Protein AF-A0A2P5HJE9-F1 (afdb_monomer)

Nearest PDB structures (foldseek):
  3cr3-assembly1_A  TM=8.964E-01  e=2.034E-02  unclassified
  1un9-assembly1_B  TM=3.221E-01  e=1.144E-04  Citrobacter freundii
  3pnl-assembly1_B  TM=8.496E-01  e=1.761E-01  Escherichia coli K-12
  1un8-assembly1_B  TM=3.349E-01  e=1.794E-03  Citrobacter freundii

Foldseek 3Di:
DDDPPDPDDDDDPPQKDAAQADLLRAHGPDMDPRHDPLLVVLCVVCCQQPDDPPHDPVSVPPDDPPDAAADDDDDSDPDDPVRVVVSVVSNQCCCCPVPVDHHCPVPPDDPVVVVVVVVPDDPDDPPPLPPDPVDVDDPVRSDDDPPPDPDDDDPDPVPWDFDDLVVQLVVLLVVLVVLLVCLVVQLVVCNNGHNSCRSVLSNQLSVQLNVCCVPVVQSVVSTPVSSVVVSLVSLCPRGDDPSSVSPPPVPVVPPPDPDPDDDDDDD

Solvent-accessible surface area (backbone atoms only — not comparable to full-atom values): 16684 Å² total; per-residue (Å²): 126,90,60,90,92,62,92,79,70,95,78,72,58,99,52,40,45,65,44,70,54,43,97,62,60,18,69,41,80,43,78,38,75,69,50,68,54,71,70,55,47,52,47,66,56,46,41,47,60,75,47,45,96,88,38,60,82,76,45,59,73,76,72,62,95,86,62,92,45,81,82,83,89,82,76,97,74,85,71,52,75,66,57,50,50,53,51,50,51,54,52,50,52,47,31,38,75,77,66,71,42,61,62,50,75,81,54,90,65,51,75,67,54,55,50,50,60,76,66,53,89,59,98,79,64,82,80,67,86,72,71,83,70,85,61,89,61,57,76,78,72,65,58,75,74,76,76,80,74,79,79,80,74,79,85,59,77,92,79,49,57,72,54,58,36,68,61,48,41,52,51,54,48,52,53,27,52,50,48,49,69,42,19,66,58,42,19,52,57,28,45,67,75,30,70,33,52,56,15,60,40,49,31,48,35,27,53,51,50,52,49,40,43,73,74,68,38,44,33,75,68,21,32,50,59,61,42,51,53,50,50,48,49,39,32,43,72,64,21,61,69,81,83,7,57,55,87,61,66,80,66,66,78,78,71,82,71,78,83,80,88,71,84,92,81,80,135

InterPro domains:
  IPR004006 DhaK domain [PF02733] (1-107)
  IPR004006 DhaK domain [PS51481] (1-159)
  IPR004007 DhaL domain [PF02734] (193-244)
  IPR004007 DhaL domain [PS51480] (166-267)
  IPR036117 DhaL domain superfamily [G3DSA:1.25.40.340] (163-245)
  IPR036117 DhaL domain superfamily [SSF101473] (161-244)
  IPR050861 Dihydroxyacetone Kinase (DAK) [PTHR28629] (1-244)

Mean predicted aligned error: 15.55 Å

Sequence (267 aa):
CHVPGRAEHAVLADDEVEIGTGPHNEPGYKRLSPAPSAEGLVKMITDPLLGREGSEPWLHQIFNMGDETMLLISNFGGISPLEMGALTDEVLEQLASSWGIEPAQNCAYTAEEIKAFADVKTTTSWESMAGSQGPRRRRREQLVSPPQEPKRAAVEPTGDLRLDAAALDKMLRGACEALVQAKPDLTRWDTLMGDGDCGETLKKGATSLLAALDQKGIAASRSVVTVLREVEDIVGSKMGGTLGGGGSWASCSSHFATPSRTACAKT

Radius of gyration: 26.43 Å; Cα contacts (8 Å, |Δi|>4): 203; chains: 1; bounding box: 66×50×69 Å

pLDDT: mean 75.51, std 19.52, range [25.67, 97.5]

Secondary structure (DSSP, 8-state):
---TT-S------TT-EEES--TT-PPPSEEESSPPPHHHHHHHHHHHHHT-TT--TTGGGS--TT----------S-S-HHHHHHHHHHHHHHIIIII---TTTT--S-HHHHHHHHT---SS---------SS---HHHH-PPPPPPPPPPP--TTS--B--HHHHHHHHHHHHHHHHHHHHHHHHHHHHHS-S-HHHHHHHHHHHHHHHHHHH-GGGG-BHHHHHHHHHHHHHHHS-HHHH-TTSGGGGGG-------------

Structure (mmCIF, N/CA/C/O backbone):
data_AF-A0A2P5HJE9-F1
#
_entry.id   AF-A0A2P5HJE9-F1
#
loop_
_atom_site.group_PDB
_atom_site.id
_atom_site.type_symbol
_atom_site.label_atom_id
_atom_site.label_alt_id
_atom_site.label_comp_id
_atom_site.label_asym_id
_atom_site.label_entity_id
_atom_site.label_seq_id
_atom_site.pdbx_PDB_ins_code
_atom_site.Cartn_x
_atom_site.Cartn_y
_atom_site.Cartn_z
_atom_site.occupancy
_atom_site.B_iso_or_equiv
_atom_site.auth_seq_id
_atom_site.auth_comp_id
_atom_site.auth_asym_id
_atom_site.auth_atom_id
_atom_site.pdbx_PDB_model_num
ATOM 1 N N . CYS A 1 1 ? 5.935 -2.170 9.814 1.00 70.00 1 CYS A N 1
ATOM 2 C CA . CYS A 1 1 ? 6.154 -3.576 9.414 1.00 70.00 1 CYS A CA 1
ATOM 3 C C . CYS A 1 1 ? 7.620 -3.778 9.013 1.00 70.00 1 CYS A C 1
ATOM 5 O O . CYS A 1 1 ? 8.303 -2.819 8.659 1.00 70.00 1 CYS A O 1
ATOM 7 N N . HIS A 1 2 ? 8.123 -5.013 9.089 1.00 70.69 2 HIS A N 1
ATOM 8 C CA . HIS A 1 2 ? 9.477 -5.339 8.634 1.00 70.69 2 HIS A CA 1
ATOM 9 C C . HIS A 1 2 ? 9.426 -5.780 7.170 1.00 70.69 2 HIS A C 1
ATOM 11 O O . HIS A 1 2 ? 8.938 -6.867 6.867 1.00 70.69 2 HIS A O 1
ATOM 17 N N . VAL A 1 3 ? 9.912 -4.928 6.267 1.00 71.06 3 VAL A N 1
ATOM 18 C CA . VAL A 1 3 ? 10.013 -5.239 4.834 1.00 71.06 3 VAL A CA 1
ATOM 19 C C . VAL A 1 3 ? 11.330 -5.985 4.571 1.00 71.06 3 VAL A C 1
ATOM 21 O O . VAL A 1 3 ? 12.395 -5.433 4.870 1.00 71.06 3 VAL A O 1
ATOM 24 N N . PRO A 1 4 ? 11.306 -7.220 4.030 1.00 66.56 4 PRO A N 1
ATOM 25 C CA . PRO A 1 4 ? 12.523 -7.967 3.729 1.00 66.56 4 PRO A CA 1
ATOM 26 C C . PRO A 1 4 ? 13.469 -7.191 2.803 1.00 66.56 4 PRO A C 1
ATOM 28 O O . PRO A 1 4 ? 13.061 -6.710 1.751 1.00 66.56 4 PRO A O 1
ATOM 31 N N . GLY A 1 5 ? 14.748 -7.104 3.175 1.00 63.78 5 GLY A N 1
ATOM 32 C CA . GLY A 1 5 ? 15.779 -6.435 2.372 1.00 63.78 5 GLY A CA 1
ATOM 33 C C . GLY A 1 5 ? 15.939 -4.931 2.624 1.00 63.78 5 GLY A C 1
ATOM 34 O O . GLY A 1 5 ? 16.837 -4.328 2.039 1.00 63.78 5 GLY A O 1
ATOM 35 N N . ARG A 1 6 ? 15.137 -4.328 3.513 1.00 63.16 6 ARG A N 1
ATOM 36 C CA . ARG A 1 6 ? 15.333 -2.945 3.971 1.00 63.16 6 ARG A CA 1
ATOM 37 C C . ARG A 1 6 ? 16.278 -2.918 5.178 1.00 63.16 6 ARG A C 1
ATOM 39 O O . ARG A 1 6 ? 16.167 -3.757 6.064 1.00 63.16 6 ARG A O 1
ATOM 46 N N . ALA A 1 7 ? 17.217 -1.972 5.195 1.00 60.31 7 ALA A N 1
ATOM 47 C CA . 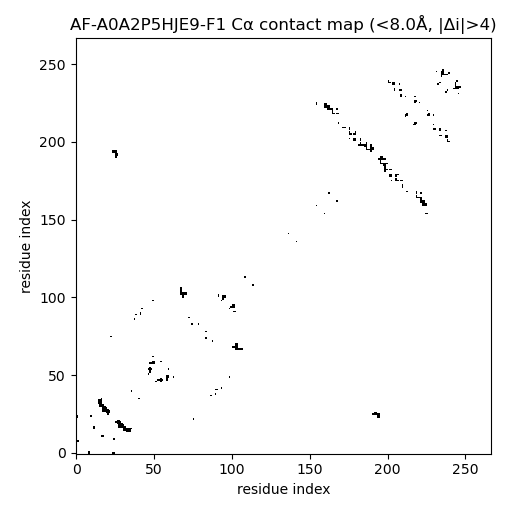ALA A 1 7 ? 18.142 -1.779 6.318 1.00 60.31 7 ALA A CA 1
ATOM 48 C C . ALA A 1 7 ? 17.596 -0.804 7.377 1.00 60.31 7 ALA A C 1
ATOM 50 O O . ALA A 1 7 ? 17.953 -0.906 8.546 1.00 60.31 7 ALA A O 1
ATOM 51 N N . GLU A 1 8 ? 16.729 0.125 6.969 1.00 62.72 8 GLU A N 1
ATOM 52 C CA . GLU A 1 8 ? 16.141 1.141 7.840 1.00 62.72 8 GLU A CA 1
ATOM 53 C C . GLU A 1 8 ? 14.642 0.893 7.999 1.00 62.72 8 GLU A C 1
ATOM 55 O O . GLU A 1 8 ? 13.902 0.796 7.021 1.00 62.72 8 GLU A O 1
ATOM 60 N N . HIS A 1 9 ? 14.184 0.792 9.241 1.00 67.25 9 HIS A N 1
ATOM 61 C CA . HIS A 1 9 ? 12.770 0.695 9.582 1.00 67.25 9 HIS A CA 1
ATOM 62 C C . HIS A 1 9 ? 12.397 1.909 10.428 1.00 67.25 9 HIS A C 1
ATOM 64 O O . HIS A 1 9 ? 13.215 2.385 11.211 1.00 67.25 9 HIS A O 1
ATOM 70 N N . ALA A 1 10 ? 11.171 2.413 10.278 1.00 67.88 10 ALA A N 1
ATOM 71 C CA . ALA A 1 10 ? 10.640 3.365 11.243 1.00 67.88 10 ALA A CA 1
ATOM 72 C C . ALA A 1 10 ? 10.557 2.650 12.600 1.00 67.88 10 ALA A C 1
ATOM 74 O O . ALA A 1 10 ? 9.871 1.634 12.720 1.00 67.88 10 ALA A O 1
ATOM 75 N N . VAL A 1 11 ? 11.317 3.140 13.579 1.00 78.25 11 VAL A N 1
ATOM 76 C CA . VAL A 1 11 ? 11.363 2.591 14.937 1.00 78.25 11 VAL A CA 1
ATOM 77 C C . VAL A 1 11 ? 10.591 3.537 15.846 1.00 78.25 11 VAL A C 1
ATOM 79 O O . VAL A 1 11 ? 10.828 4.745 15.811 1.00 78.25 11 VAL A O 1
ATOM 82 N N . LEU A 1 12 ? 9.670 2.982 16.627 1.00 84.69 12 LEU A N 1
ATOM 83 C CA . LEU A 1 12 ? 9.033 3.664 17.750 1.00 84.69 12 LEU A CA 1
ATOM 84 C C . LEU A 1 12 ? 9.800 3.313 19.025 1.00 84.69 12 LEU A C 1
ATOM 86 O O . LEU A 1 12 ? 10.345 2.210 19.131 1.00 84.69 12 LEU A O 1
ATOM 90 N N . ALA A 1 13 ? 9.865 4.244 19.973 1.00 89.62 13 ALA A N 1
ATOM 91 C CA . ALA A 1 13 ? 10.368 3.931 21.309 1.00 89.62 13 ALA A CA 1
ATOM 92 C C . ALA A 1 13 ? 9.426 2.953 22.044 1.00 89.62 13 ALA A C 1
ATOM 94 O O . ALA A 1 13 ? 8.257 2.827 21.689 1.00 89.62 13 ALA A O 1
ATOM 95 N N . ASP A 1 14 ? 9.921 2.291 23.098 1.00 89.25 14 ASP A N 1
ATOM 96 C CA . ASP A 1 14 ? 9.159 1.275 23.851 1.00 89.25 14 ASP A CA 1
ATOM 97 C C . ASP A 1 14 ? 7.817 1.794 24.410 1.00 89.25 14 ASP A C 1
ATOM 99 O O . ASP A 1 14 ? 6.871 1.025 24.554 1.00 89.25 14 ASP A O 1
ATOM 103 N N . ASP A 1 15 ? 7.736 3.093 24.711 1.00 93.12 15 ASP A N 1
ATOM 104 C CA . ASP A 1 15 ? 6.555 3.781 25.251 1.00 93.12 15 ASP A CA 1
ATOM 105 C C . ASP A 1 15 ? 6.048 4.858 24.273 1.00 93.12 15 ASP A C 1
ATOM 107 O O . ASP A 1 15 ? 5.792 6.015 24.623 1.00 93.12 15 ASP A O 1
ATOM 111 N N . GLU A 1 16 ? 6.003 4.499 22.990 1.00 93.00 16 GLU A N 1
ATOM 112 C CA . GLU A 1 16 ? 5.523 5.353 21.910 1.00 93.00 16 GLU A CA 1
ATOM 113 C C . GLU A 1 16 ? 4.535 4.596 21.016 1.00 93.00 16 GLU A C 1
ATOM 115 O O . GLU A 1 16 ? 4.748 3.442 20.645 1.00 93.00 16 GLU A O 1
ATOM 120 N N . VAL A 1 17 ? 3.449 5.267 20.630 1.00 92.81 17 VAL A N 1
ATOM 121 C CA . VAL A 1 17 ? 2.487 4.754 19.647 1.00 92.81 17 VAL A CA 1
ATOM 122 C C . VAL A 1 17 ? 2.250 5.780 18.548 1.00 92.81 17 VAL A C 1
ATOM 124 O O . VAL A 1 17 ? 2.244 6.989 18.787 1.00 92.81 17 VAL A O 1
ATOM 127 N N . GLU A 1 18 ? 2.020 5.300 17.331 1.00 91.94 18 GLU A N 1
ATOM 128 C CA . GLU A 1 18 ? 1.712 6.128 16.169 1.00 91.94 18 GLU A CA 1
ATOM 129 C C . GLU A 1 18 ? 0.312 5.791 15.635 1.00 91.94 18 GLU A C 1
ATOM 131 O O . GLU A 1 18 ? 0.021 4.653 15.272 1.00 91.94 18 GLU A O 1
ATOM 136 N N . ILE A 1 19 ? -0.572 6.789 15.615 1.00 91.06 19 ILE A N 1
ATOM 137 C CA . ILE A 1 19 ? -1.966 6.684 15.173 1.00 91.06 19 ILE A CA 1
ATOM 138 C C . ILE A 1 19 ? -2.055 7.026 13.688 1.00 91.06 19 ILE A C 1
ATOM 140 O O . ILE A 1 19 ? -1.531 8.052 13.253 1.00 91.06 19 ILE A O 1
ATOM 144 N N . GLY A 1 20 ? -2.792 6.212 12.929 1.00 87.31 20 GLY A N 1
ATOM 145 C CA . GLY A 1 20 ? -3.110 6.481 11.525 1.00 87.31 20 GLY A CA 1
ATOM 146 C C . GLY A 1 20 ? -1.958 6.199 10.564 1.00 87.31 20 GLY A C 1
ATOM 147 O O . GLY A 1 20 ? -1.835 6.895 9.562 1.00 87.31 20 GLY A O 1
ATOM 148 N N . THR A 1 21 ? -1.100 5.228 10.883 1.00 86.62 21 THR A N 1
ATOM 149 C CA . THR A 1 21 ? -0.053 4.757 9.970 1.00 86.62 21 THR A CA 1
ATOM 150 C C . THR A 1 21 ? -0.664 4.121 8.725 1.00 86.62 21 THR A C 1
ATOM 152 O O . THR A 1 21 ? -1.676 3.415 8.796 1.00 86.62 21 THR A O 1
ATOM 155 N N . GLY A 1 22 ? -0.051 4.376 7.571 1.00 80.56 22 GLY A N 1
ATOM 156 C CA . GLY A 1 22 ? -0.465 3.737 6.329 1.00 80.56 22 GLY A CA 1
ATOM 157 C C . GLY A 1 22 ? -0.004 2.271 6.246 1.00 80.56 22 GLY A C 1
ATOM 158 O O . GLY A 1 22 ? 0.907 1.846 6.971 1.00 80.56 22 GLY A O 1
ATOM 159 N N . PRO A 1 23 ? -0.627 1.461 5.371 1.00 75.38 23 PRO A N 1
ATOM 160 C CA . PRO A 1 23 ? -0.338 0.031 5.260 1.00 75.38 23 PRO A CA 1
ATOM 161 C C . PRO A 1 23 ? 1.080 -0.279 4.746 1.00 75.38 23 PRO A C 1
ATOM 163 O O . PRO A 1 23 ? 1.551 -1.405 4.920 1.00 75.38 23 PRO A O 1
ATOM 166 N N . HIS A 1 24 ? 1.781 0.695 4.156 1.00 71.81 24 HIS A N 1
ATOM 167 C CA . HIS A 1 24 ? 3.142 0.555 3.634 1.00 71.81 24 HIS A CA 1
ATOM 168 C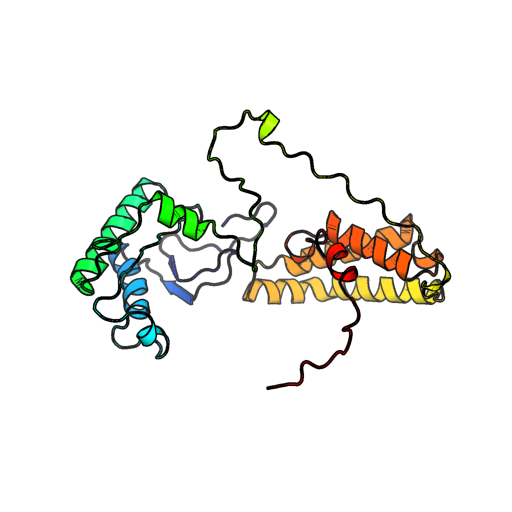 C . HIS A 1 24 ? 4.199 1.266 4.500 1.00 71.81 24 HIS A C 1
ATOM 170 O O . HIS A 1 24 ? 5.349 1.406 4.086 1.00 71.81 24 HIS A O 1
ATOM 176 N N . ASN A 1 25 ? 3.857 1.613 5.748 1.00 74.12 25 ASN A N 1
ATOM 177 C CA . ASN A 1 25 ? 4.673 2.409 6.680 1.00 74.12 25 ASN A CA 1
ATOM 178 C C . ASN A 1 25 ? 4.752 3.902 6.350 1.00 74.12 25 ASN A C 1
ATOM 180 O O . ASN A 1 25 ? 5.724 4.558 6.733 1.00 74.12 25 ASN A O 1
ATOM 184 N N . GLU A 1 26 ? 3.739 4.442 5.681 1.00 78.06 26 GLU A N 1
ATOM 185 C CA . GLU A 1 26 ? 3.574 5.884 5.565 1.00 78.06 26 GLU A CA 1
ATOM 186 C C . GLU A 1 26 ? 3.466 6.509 6.974 1.00 78.06 26 GLU A C 1
ATOM 188 O O . GLU A 1 26 ? 2.855 5.894 7.865 1.00 78.06 26 GLU A O 1
ATOM 193 N N . PRO A 1 27 ? 4.040 7.709 7.197 1.00 81.19 27 PRO A N 1
ATOM 194 C CA . PRO A 1 27 ? 3.970 8.388 8.486 1.00 81.19 27 PRO A CA 1
ATOM 195 C C . PRO A 1 27 ? 2.533 8.511 8.989 1.00 81.19 27 PRO A C 1
ATOM 197 O O . PRO A 1 27 ? 1.622 8.838 8.226 1.00 81.19 27 PRO A O 1
ATOM 200 N N . GLY A 1 28 ? 2.336 8.252 10.281 1.00 84.75 28 GLY A N 1
ATOM 201 C CA . GLY A 1 28 ? 1.017 8.354 10.880 1.00 84.75 28 GLY A CA 1
ATOM 202 C C . GLY A 1 28 ? 0.570 9.798 11.063 1.00 84.75 28 GLY A C 1
ATOM 203 O O . GLY A 1 28 ? 1.352 10.747 11.008 1.00 84.75 28 GLY A O 1
ATOM 204 N N . TYR A 1 29 ? -0.716 9.958 11.352 1.00 85.75 29 TYR A N 1
ATOM 205 C CA . TYR A 1 29 ? -1.308 11.244 11.696 1.00 85.75 29 TYR A CA 1
ATOM 206 C C . TYR A 1 29 ? -0.700 11.843 12.973 1.00 85.75 29 TYR A C 1
ATOM 208 O O . TYR A 1 29 ? -0.471 13.052 13.048 1.00 85.75 29 TYR A O 1
ATOM 216 N N . LYS A 1 30 ? -0.452 11.014 13.997 1.00 88.00 30 LYS A N 1
ATOM 217 C CA . LYS A 1 30 ? 0.013 11.496 15.304 1.00 88.00 30 LYS A CA 1
ATOM 218 C C . LYS A 1 30 ? 0.857 10.463 16.038 1.00 88.00 30 LYS A C 1
ATOM 220 O O . LYS A 1 30 ? 0.428 9.326 16.197 1.00 88.00 30 LYS A O 1
ATOM 225 N N . ARG A 1 31 ? 2.002 10.892 16.572 1.00 91.50 31 ARG A N 1
ATOM 226 C CA . ARG A 1 31 ? 2.819 10.122 17.522 1.00 91.50 31 ARG A CA 1
ATOM 227 C C . ARG A 1 31 ? 2.538 10.563 18.949 1.00 91.50 31 ARG A C 1
ATOM 229 O O . ARG A 1 31 ? 2.384 11.759 19.2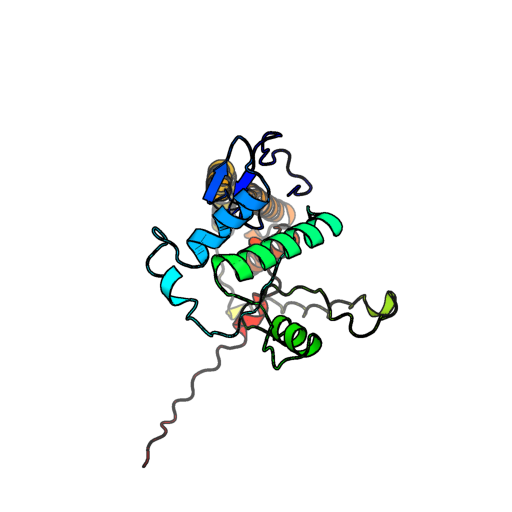08 1.00 91.50 31 ARG A O 1
ATOM 236 N N . LEU A 1 32 ? 2.449 9.604 19.858 1.00 93.19 32 LEU A N 1
ATOM 237 C CA . LEU A 1 32 ? 2.173 9.817 21.272 1.00 93.19 32 LEU A CA 1
ATOM 238 C C . LEU A 1 32 ? 3.266 9.153 22.102 1.00 93.19 32 LEU A C 1
ATOM 240 O O . LEU A 1 32 ? 3.533 7.969 21.923 1.00 93.19 32 LEU A O 1
ATOM 244 N N . SER A 1 33 ? 3.856 9.925 23.012 1.00 93.62 33 SER A N 1
ATOM 245 C CA . SER A 1 33 ? 4.763 9.440 24.048 1.00 93.62 33 SER A CA 1
ATOM 246 C C . SER A 1 33 ? 4.505 10.241 25.337 1.00 93.62 33 SER A C 1
ATOM 248 O O . SER A 1 33 ? 4.512 11.478 25.276 1.00 93.62 33 SER A O 1
ATOM 250 N N . PRO A 1 34 ? 4.229 9.594 26.485 1.00 93.06 34 PRO A N 1
ATOM 251 C CA . PRO A 1 34 ? 4.118 8.142 26.670 1.00 93.06 34 PRO A CA 1
ATOM 252 C C . PRO A 1 34 ? 2.939 7.536 25.891 1.00 93.06 34 PRO A C 1
ATOM 254 O O . PRO A 1 34 ? 2.020 8.259 25.480 1.00 93.06 34 PRO A O 1
ATOM 257 N N . ALA A 1 35 ? 2.964 6.221 25.676 1.00 93.31 35 ALA A N 1
ATOM 258 C CA . ALA A 1 35 ? 1.849 5.525 25.063 1.00 93.31 35 ALA A CA 1
ATOM 259 C C . ALA A 1 35 ? 0.628 5.608 26.004 1.00 93.31 35 ALA A C 1
ATOM 261 O O . ALA A 1 35 ? 0.743 5.397 27.215 1.00 93.31 35 ALA A O 1
ATOM 262 N N . PRO A 1 36 ? -0.560 5.958 25.487 1.00 94.06 36 PRO A N 1
ATOM 263 C CA . PRO A 1 36 ? -1.784 5.936 26.276 1.00 94.06 36 PRO A CA 1
ATOM 264 C C . PRO A 1 36 ? -2.170 4.501 26.653 1.00 94.06 36 PRO A C 1
ATOM 266 O O . PRO A 1 36 ? -1.695 3.534 26.056 1.00 94.06 36 PRO A O 1
ATOM 269 N N . SER A 1 37 ? -3.104 4.361 27.598 1.00 94.44 37 SER A N 1
ATOM 270 C CA . SER A 1 37 ? -3.752 3.068 27.833 1.00 94.44 37 SER A CA 1
ATOM 271 C C . SER A 1 37 ? -4.539 2.619 26.593 1.00 94.44 37 SER A C 1
ATOM 273 O O . SER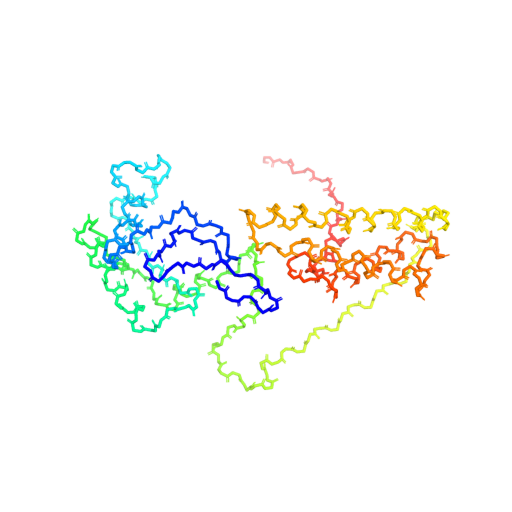 A 1 37 ? -4.889 3.445 25.743 1.00 94.44 37 SER A O 1
ATOM 275 N N . ALA A 1 38 ? -4.836 1.322 26.487 1.00 90.88 38 ALA A N 1
ATOM 276 C CA . ALA A 1 38 ? -5.596 0.779 25.360 1.00 90.88 38 ALA A CA 1
ATOM 277 C C . ALA A 1 38 ? -6.976 1.452 25.236 1.00 90.88 38 ALA A C 1
ATOM 279 O O . ALA A 1 38 ? -7.360 1.882 24.150 1.00 90.88 38 ALA A O 1
ATOM 280 N N . GLU A 1 39 ? -7.658 1.648 26.363 1.00 94.31 39 GLU A N 1
ATOM 281 C CA . GLU A 1 39 ? -8.960 2.314 26.462 1.00 94.31 39 GLU A CA 1
ATOM 282 C C . GLU A 1 39 ? -8.855 3.778 26.007 1.00 94.31 39 GLU A C 1
ATOM 284 O O . GLU A 1 39 ? -9.658 4.272 25.209 1.00 94.31 39 GLU A O 1
ATOM 289 N N . GLY A 1 40 ? -7.806 4.478 26.456 1.00 94.31 40 GLY A N 1
ATOM 290 C CA . GLY A 1 40 ? -7.521 5.851 26.048 1.00 94.31 40 GLY A CA 1
ATOM 291 C C . GLY A 1 40 ? -7.214 5.974 24.554 1.00 94.31 40 GLY A C 1
ATOM 292 O O . GLY A 1 40 ? -7.645 6.937 23.917 1.00 94.31 40 GLY A O 1
ATOM 293 N N . LEU A 1 41 ? -6.505 4.998 23.981 1.00 93.62 41 LEU A N 1
ATOM 294 C CA . LEU A 1 41 ? -6.201 4.941 22.553 1.00 93.62 41 LEU A CA 1
ATOM 295 C C . LEU A 1 41 ? -7.461 4.716 21.713 1.00 93.62 41 LEU A C 1
ATOM 297 O O . LEU A 1 41 ? -7.685 5.454 20.754 1.00 93.62 41 LEU A O 1
ATOM 301 N N . VAL A 1 42 ? -8.305 3.752 22.097 1.00 93.50 42 VAL A N 1
ATOM 302 C CA . VAL A 1 42 ? -9.597 3.492 21.440 1.00 93.50 42 VAL A CA 1
ATOM 303 C C . VAL A 1 42 ? -10.471 4.742 21.472 1.00 93.50 42 VAL A C 1
ATOM 305 O O . VAL A 1 42 ? -11.019 5.141 20.441 1.00 93.50 42 VAL A O 1
ATOM 308 N N . LYS A 1 43 ? -10.530 5.431 22.614 1.00 91.50 43 LYS A N 1
ATOM 309 C CA . LYS A 1 43 ? -11.284 6.678 22.759 1.00 91.50 43 LYS A CA 1
ATOM 310 C C . LYS A 1 43 ? -10.754 7.789 21.850 1.00 91.50 43 LYS A C 1
ATOM 312 O O . LYS A 1 43 ? -11.529 8.477 21.192 1.00 91.50 43 LYS A O 1
ATOM 317 N N . MET A 1 44 ? -9.430 7.942 21.764 1.00 89.81 44 MET A N 1
ATOM 318 C CA . MET A 1 44 ? -8.791 8.920 20.875 1.00 89.81 44 MET A CA 1
ATOM 319 C C . MET A 1 44 ? -9.064 8.666 19.387 1.00 89.81 44 MET A C 1
ATOM 321 O O . MET A 1 44 ? -9.015 9.615 18.607 1.00 89.81 44 MET A O 1
ATOM 325 N N . ILE A 1 45 ? -9.342 7.420 18.992 1.00 88.88 45 ILE A N 1
ATOM 326 C CA . ILE A 1 45 ? -9.698 7.058 17.613 1.00 88.88 45 ILE A CA 1
ATOM 327 C C . ILE A 1 45 ? -11.206 7.214 17.373 1.00 88.88 45 ILE A C 1
ATOM 329 O O . ILE A 1 45 ? -11.607 7.744 16.340 1.00 88.88 45 ILE A O 1
ATOM 333 N N . THR A 1 46 ? -12.050 6.770 18.305 1.00 86.56 46 THR A N 1
ATOM 334 C CA . THR A 1 46 ? -13.512 6.766 18.132 1.00 86.56 46 THR A CA 1
ATOM 335 C C . THR A 1 46 ? -14.136 8.156 18.264 1.00 86.56 46 THR A C 1
ATOM 337 O O . THR A 1 46 ? -15.020 8.483 17.474 1.00 86.56 46 THR A O 1
ATOM 340 N N . ASP A 1 47 ? -13.651 9.005 19.182 1.00 85.25 47 ASP A N 1
ATOM 341 C CA . ASP A 1 47 ? -14.204 10.352 19.404 1.00 85.25 47 ASP A CA 1
ATOM 342 C C . ASP A 1 47 ? -14.220 11.224 18.132 1.00 85.25 47 ASP A C 1
ATOM 344 O O . ASP A 1 47 ? -15.282 11.774 17.812 1.00 85.25 47 ASP A O 1
ATOM 348 N N . PRO A 1 48 ? -13.113 11.345 17.366 1.00 79.69 48 PRO A N 1
ATOM 349 C CA . PRO A 1 48 ? -13.117 12.129 16.135 1.00 79.69 48 PRO A CA 1
ATOM 350 C C . PRO A 1 48 ? -13.933 11.483 15.010 1.00 79.69 48 PRO A C 1
ATOM 352 O O . PRO A 1 48 ? -14.516 12.201 14.200 1.00 79.69 48 PRO A O 1
ATOM 355 N N . LEU A 1 49 ? -13.974 10.146 14.941 1.00 79.31 49 LEU A N 1
ATOM 356 C CA . LEU A 1 49 ? -14.679 9.417 13.881 1.00 79.31 49 LEU A CA 1
ATOM 357 C C . LEU A 1 49 ? -16.202 9.496 14.022 1.00 79.31 49 LEU A C 1
ATOM 359 O O . LEU A 1 49 ? -16.899 9.527 13.011 1.00 79.31 49 LEU A O 1
ATOM 363 N N . LEU A 1 50 ? -16.708 9.526 15.257 1.00 78.56 50 LEU A N 1
ATOM 364 C CA . LEU A 1 50 ? -18.140 9.446 15.557 1.00 78.56 50 LEU A CA 1
ATOM 365 C C . LEU A 1 50 ? -18.767 10.787 15.966 1.00 78.56 50 LEU A C 1
ATOM 367 O O . LEU A 1 50 ? -19.963 10.843 16.238 1.00 78.56 50 LEU A O 1
ATOM 371 N N . GLY A 1 51 ? -18.002 11.883 15.951 1.00 66.38 51 GLY A N 1
ATOM 372 C CA . GLY A 1 51 ? -18.591 13.225 15.919 1.00 66.38 51 GLY A CA 1
ATOM 373 C C . GLY A 1 51 ? -18.737 13.957 17.257 1.00 66.38 51 GLY A C 1
ATOM 374 O O . GLY A 1 51 ? -19.605 14.821 17.373 1.00 66.38 51 GLY A O 1
ATOM 375 N N . ARG A 1 52 ? -17.910 13.680 18.276 1.00 60.41 52 ARG A N 1
ATOM 376 C CA . ARG A 1 52 ? -17.824 14.591 19.443 1.00 60.41 52 ARG A CA 1
ATOM 377 C C . ARG A 1 52 ? -17.078 15.879 19.058 1.00 60.41 52 ARG A C 1
ATOM 379 O O . ARG A 1 52 ? -16.305 15.887 18.105 1.00 60.41 52 ARG A O 1
ATOM 386 N N . GLU A 1 53 ? -17.356 16.972 19.779 1.00 51.62 53 GLU A N 1
ATOM 387 C CA . GLU A 1 53 ? -16.811 18.326 19.553 1.00 51.62 53 GLU A CA 1
ATOM 388 C C . GLU A 1 53 ? -15.363 18.334 19.023 1.00 51.62 53 GLU A C 1
ATOM 390 O O . GLU A 1 53 ? -14.455 17.802 19.660 1.00 51.62 53 GLU A O 1
ATOM 395 N N . GLY A 1 54 ? -15.147 18.986 17.873 1.00 55.03 54 GLY A N 1
ATOM 396 C CA . GLY A 1 54 ? -13.823 19.165 17.266 1.00 55.03 54 GLY A CA 1
ATOM 397 C C . GLY A 1 54 ? -13.496 18.255 16.077 1.00 55.03 54 GLY A C 1
ATOM 398 O O . GLY A 1 54 ? -12.411 18.396 15.518 1.00 55.03 54 GLY A O 1
ATOM 399 N N . SER A 1 55 ? -14.391 17.358 15.651 1.00 57.59 55 SER A N 1
ATOM 400 C CA . SER A 1 55 ? -14.195 16.582 14.419 1.00 57.59 55 SER A CA 1
ATOM 401 C C . SER A 1 55 ? -14.493 17.387 13.148 1.00 57.59 55 SER A C 1
ATOM 403 O O . SER A 1 55 ? -15.326 18.300 13.137 1.00 57.59 55 SER A O 1
ATOM 405 N N . GLU A 1 56 ? -13.790 17.037 12.066 1.00 59.81 56 GLU A N 1
ATOM 406 C CA . GLU A 1 56 ? -13.904 17.703 10.767 1.00 59.81 56 GLU A CA 1
ATOM 407 C C . GLU A 1 56 ? -15.351 17.662 10.235 1.00 59.81 56 GLU A C 1
ATOM 409 O O . GLU A 1 56 ? -15.991 16.608 10.299 1.00 59.81 56 GLU A O 1
ATOM 414 N N . PRO A 1 57 ? -15.878 18.759 9.656 1.00 57.94 57 PRO A N 1
ATOM 415 C CA . PRO A 1 57 ? -17.278 18.877 9.235 1.00 57.94 57 PRO A CA 1
ATOM 416 C C . PRO A 1 57 ? -17.815 17.737 8.351 1.00 57.94 57 PRO A C 1
ATOM 418 O O . PRO A 1 57 ? -19.007 17.446 8.398 1.00 57.94 57 PRO A O 1
ATOM 421 N N . TRP A 1 58 ? -16.963 17.079 7.555 1.00 61.53 58 TRP A N 1
ATOM 422 C CA . TRP A 1 58 ? -17.356 15.954 6.693 1.00 61.53 58 TRP A CA 1
ATOM 423 C C . TRP A 1 58 ? -17.500 14.611 7.427 1.00 61.53 58 TRP A C 1
ATOM 425 O O . TRP A 1 58 ? -18.193 13.733 6.923 1.00 61.53 58 TRP A O 1
ATOM 435 N N . LEU A 1 59 ? -16.889 14.431 8.605 1.00 56.69 59 LEU A N 1
ATOM 436 C CA . LEU A 1 59 ? -17.021 13.197 9.399 1.00 56.69 59 LEU A CA 1
ATOM 437 C C . LEU A 1 59 ? -18.407 13.081 10.052 1.00 56.69 59 LEU A C 1
ATOM 439 O O . LEU A 1 59 ? -18.962 11.989 10.133 1.00 56.69 59 LEU A O 1
ATOM 443 N N . HIS A 1 60 ? -19.015 14.212 10.426 1.00 53.81 60 HIS A N 1
ATOM 444 C CA . HIS A 1 60 ? -20.361 14.276 11.023 1.00 53.81 60 HIS A CA 1
ATOM 445 C C . HIS A 1 60 ? -21.492 13.817 10.092 1.00 53.81 60 HIS A C 1
ATOM 447 O O . HIS A 1 60 ? -22.626 13.675 10.536 1.00 53.81 60 HIS A O 1
ATOM 453 N N . GLN A 1 61 ? -21.217 13.617 8.799 1.00 55.72 61 GLN A N 1
ATOM 454 C CA . GLN A 1 61 ? -22.209 13.173 7.813 1.00 55.72 61 GLN A CA 1
ATOM 455 C C . GLN A 1 61 ? -22.291 11.652 7.646 1.00 55.72 61 GLN A C 1
ATOM 457 O O . GLN A 1 61 ? -23.089 11.187 6.835 1.00 55.72 61 GLN A O 1
ATOM 462 N N . ILE A 1 62 ? -21.472 10.877 8.365 1.00 62.75 62 ILE A N 1
ATOM 463 C CA . ILE A 1 62 ? -21.317 9.442 8.083 1.00 62.75 62 ILE A CA 1
ATOM 464 C C . ILE A 1 62 ? -22.306 8.574 8.875 1.00 62.75 62 ILE A C 1
ATOM 466 O O . ILE A 1 62 ? -22.761 7.568 8.340 1.00 62.75 62 ILE A O 1
ATOM 470 N N . PHE A 1 63 ? -22.674 8.960 10.101 1.00 66.88 63 PHE A N 1
ATOM 471 C CA . PHE A 1 63 ? -23.568 8.171 10.955 1.00 66.88 63 PHE A CA 1
ATOM 472 C C . PHE A 1 63 ? -24.723 9.014 11.493 1.00 66.88 63 PHE A C 1
ATOM 474 O O . PHE A 1 63 ? -24.505 10.035 12.147 1.00 66.88 63 PHE A O 1
ATOM 481 N N . ASN A 1 64 ? -25.953 8.562 11.261 1.00 67.81 64 ASN A N 1
ATOM 482 C CA . ASN A 1 64 ? -27.146 9.075 11.921 1.00 67.81 64 ASN A CA 1
ATOM 483 C C . ASN A 1 64 ? -27.536 8.166 13.090 1.00 67.81 64 ASN A C 1
ATOM 485 O O . ASN A 1 64 ? -27.257 6.966 13.108 1.00 67.81 64 ASN A O 1
ATOM 489 N N . MET A 1 65 ? -28.240 8.733 14.072 1.00 66.06 65 MET A N 1
ATOM 490 C CA . MET A 1 65 ? -28.843 7.914 15.120 1.00 66.06 65 MET A CA 1
ATOM 491 C C . MET A 1 65 ? -29.854 6.933 14.520 1.00 66.06 65 MET A C 1
ATOM 493 O O . MET A 1 65 ? -30.793 7.347 13.840 1.00 66.06 65 MET A O 1
ATOM 497 N N . GLY A 1 66 ? -29.679 5.648 14.832 1.00 70.38 66 GLY A N 1
ATOM 498 C CA . GLY A 1 66 ? -30.537 4.560 14.361 1.00 70.38 66 GLY A CA 1
ATOM 499 C C . GLY A 1 66 ? -30.044 3.843 13.102 1.00 70.38 66 GLY A C 1
ATOM 500 O O . GLY A 1 66 ? -30.707 2.899 12.679 1.00 70.38 66 GLY A O 1
ATOM 501 N N . ASP A 1 67 ? -28.907 4.245 12.526 1.00 76.12 67 ASP A N 1
ATOM 502 C CA . ASP A 1 67 ? -28.309 3.525 11.398 1.00 76.12 67 ASP A CA 1
ATOM 503 C C . ASP A 1 67 ? -27.866 2.110 11.812 1.00 76.12 67 ASP A C 1
ATOM 505 O O . ASP A 1 67 ? -27.316 1.890 12.896 1.00 76.12 67 ASP A O 1
ATOM 509 N N . GLU A 1 68 ? -28.072 1.135 10.923 1.00 79.12 68 GLU A N 1
ATOM 510 C CA . GLU A 1 68 ? -27.467 -0.188 11.071 1.00 79.12 68 GLU A CA 1
ATOM 511 C C . GLU A 1 68 ? -25.957 -0.085 10.838 1.00 79.12 68 GLU A C 1
ATOM 513 O O . GLU A 1 68 ? -25.499 0.379 9.793 1.00 79.12 68 GLU A O 1
ATOM 518 N N . THR A 1 69 ? -25.168 -0.529 11.816 1.00 80.88 69 THR A N 1
ATOM 519 C CA . THR A 1 69 ? -23.707 -0.417 11.779 1.00 80.88 69 THR A CA 1
ATOM 520 C C . THR A 1 69 ? -23.036 -1.784 11.702 1.00 80.88 69 THR A C 1
ATOM 522 O O . THR A 1 69 ? -23.492 -2.768 12.288 1.00 80.88 69 THR A O 1
ATOM 525 N N . MET A 1 70 ? -21.908 -1.835 10.992 1.00 83.56 70 MET A N 1
ATOM 526 C CA . MET A 1 70 ? -20.993 -2.975 10.969 1.00 83.56 70 MET A CA 1
ATOM 527 C C . MET A 1 70 ? -19.632 -2.523 11.497 1.00 83.56 70 MET A C 1
ATOM 529 O O . MET A 1 70 ? -19.102 -1.504 11.057 1.00 83.56 70 MET A O 1
ATOM 533 N N . LEU A 1 71 ? -19.051 -3.306 12.405 1.00 85.44 71 LEU A N 1
ATOM 534 C CA . LEU A 1 71 ? -17.705 -3.083 12.921 1.00 85.44 71 LEU A CA 1
ATOM 535 C C . LEU A 1 71 ? -16.728 -4.054 12.256 1.00 85.44 71 LEU A C 1
ATOM 537 O O . LEU A 1 71 ? -16.874 -5.270 12.368 1.00 85.44 71 LEU A O 1
ATOM 541 N N . LEU A 1 72 ? -15.710 -3.508 11.592 1.00 87.81 72 LEU A N 1
ATOM 542 C CA . LEU A 1 72 ? -14.577 -4.268 11.076 1.00 87.81 72 LEU A CA 1
ATOM 543 C C . LEU A 1 72 ? -13.316 -3.866 11.839 1.00 87.81 72 LEU A C 1
ATOM 545 O O . LEU A 1 72 ? -12.800 -2.767 11.652 1.00 87.81 72 LEU A O 1
ATOM 549 N N . ILE A 1 73 ? -12.792 -4.778 12.656 1.00 87.25 73 ILE A N 1
ATOM 550 C CA . ILE A 1 73 ? -11.485 -4.611 13.295 1.00 87.25 73 ILE A CA 1
ATOM 551 C C . ILE A 1 73 ? -10.459 -5.373 12.463 1.00 87.25 73 ILE A C 1
ATOM 553 O O . ILE A 1 73 ? -10.485 -6.602 12.384 1.00 87.25 73 ILE A O 1
ATOM 557 N N . SER A 1 74 ? -9.565 -4.630 11.816 1.00 89.31 74 SER A N 1
ATOM 558 C CA . SER A 1 74 ? -8.518 -5.195 10.969 1.00 89.31 74 SER A CA 1
ATOM 559 C C . SER A 1 74 ? -7.209 -5.330 11.739 1.00 89.31 74 SER A C 1
ATOM 561 O O . SER A 1 74 ? -6.768 -4.396 12.403 1.00 89.31 74 SER A O 1
ATOM 563 N N . ASN A 1 75 ? -6.568 -6.492 11.622 1.00 87.69 75 ASN A N 1
ATOM 564 C CA . ASN A 1 75 ? -5.235 -6.736 12.158 1.00 87.69 75 ASN A CA 1
ATOM 565 C C . ASN A 1 75 ? -4.209 -6.666 11.023 1.00 87.69 75 ASN A C 1
ATOM 567 O O . ASN A 1 75 ? -4.177 -7.547 10.164 1.00 87.69 75 ASN A O 1
ATOM 571 N N . PHE A 1 76 ? -3.332 -5.660 11.043 1.00 83.75 76 PHE A N 1
ATOM 572 C CA . PHE A 1 76 ? -2.271 -5.490 10.036 1.00 83.75 76 PHE A CA 1
ATOM 573 C C . PHE A 1 76 ? -1.089 -6.469 10.208 1.00 83.75 76 PHE A C 1
ATOM 575 O O . PHE A 1 76 ? -0.089 -6.376 9.498 1.00 83.75 76 PHE A O 1
ATOM 582 N N . GLY A 1 77 ? -1.205 -7.432 11.127 1.00 82.56 77 GLY A N 1
ATOM 583 C CA . GLY A 1 77 ? -0.344 -8.613 11.227 1.00 82.56 77 GLY A CA 1
ATOM 584 C C . GLY A 1 77 ? 0.510 -8.694 12.492 1.00 82.56 77 GLY A C 1
ATOM 585 O O . GLY A 1 77 ? 1.179 -9.704 12.691 1.00 82.56 77 GLY A O 1
ATOM 586 N N . GLY A 1 78 ? 0.504 -7.660 13.337 1.00 84.94 78 GLY A N 1
ATOM 587 C CA . GLY A 1 78 ? 1.345 -7.579 14.538 1.00 84.94 78 GLY A CA 1
ATOM 588 C C . GLY A 1 78 ? 0.649 -7.905 15.862 1.00 84.94 78 GLY A C 1
ATOM 589 O O . GLY A 1 78 ? 1.341 -8.030 16.865 1.00 84.94 78 GLY A O 1
ATOM 590 N N . ILE A 1 79 ? -0.682 -8.033 15.880 1.00 87.62 79 ILE A N 1
ATOM 591 C CA . ILE A 1 79 ? -1.466 -8.225 17.113 1.00 87.62 79 ILE A CA 1
ATOM 592 C C . ILE A 1 79 ? -1.852 -9.702 17.276 1.00 87.62 79 ILE A C 1
ATOM 594 O O . ILE A 1 79 ? -2.248 -10.359 16.309 1.00 87.62 79 ILE A O 1
ATOM 598 N N . SER A 1 80 ? -1.743 -10.250 18.486 1.00 89.38 80 SER A N 1
ATOM 599 C CA . SER A 1 80 ? -2.137 -11.631 18.782 1.00 89.38 80 SER A CA 1
ATOM 600 C C . SER A 1 80 ? -3.666 -11.813 18.810 1.00 89.38 80 SER A C 1
ATOM 602 O O . SER A 1 80 ? -4.408 -10.861 19.045 1.00 89.38 80 SER A O 1
ATOM 604 N N . PRO A 1 81 ? -4.188 -13.044 18.640 1.00 88.88 81 PRO A N 1
ATOM 605 C CA . PRO A 1 81 ? -5.629 -13.291 18.741 1.00 88.88 81 PRO A CA 1
ATOM 606 C C . PRO A 1 81 ? -6.249 -12.907 20.095 1.00 88.88 81 PRO A C 1
ATOM 608 O O . PRO A 1 81 ? -7.415 -12.525 20.136 1.00 88.88 81 PRO A O 1
ATOM 611 N N . LEU A 1 82 ? -5.488 -13.000 21.194 1.00 88.62 82 LEU A N 1
ATOM 612 C CA . LEU A 1 82 ? -5.963 -12.614 22.529 1.00 88.62 82 LEU A CA 1
ATOM 613 C C . LEU A 1 82 ? -6.110 -11.097 22.651 1.00 88.62 82 LEU A C 1
ATOM 615 O O . LEU A 1 82 ? -7.148 -10.620 23.099 1.00 88.62 82 LEU A O 1
ATOM 619 N N . GLU A 1 83 ? -5.104 -10.349 22.201 1.00 89.56 83 GLU A N 1
ATOM 620 C CA . GLU A 1 83 ? -5.150 -8.883 22.170 1.00 89.56 83 GLU A CA 1
ATOM 621 C C . GLU A 1 83 ? -6.250 -8.384 21.231 1.00 89.56 83 GLU A C 1
ATOM 623 O O . GLU A 1 83 ? -6.955 -7.441 21.567 1.00 89.56 83 GLU A O 1
ATOM 628 N N . MET A 1 84 ? -6.461 -9.056 20.094 1.00 90.38 84 MET A N 1
ATOM 629 C CA . MET A 1 84 ? -7.588 -8.761 19.207 1.00 90.38 84 MET A CA 1
ATOM 630 C C . MET A 1 84 ? -8.936 -8.953 19.904 1.00 90.38 84 MET A C 1
ATOM 632 O O . MET A 1 84 ? -9.833 -8.136 19.717 1.00 90.38 84 MET A O 1
ATOM 636 N N . GLY A 1 85 ? -9.087 -10.012 20.706 1.00 87.88 85 GLY A N 1
ATOM 637 C CA . GLY A 1 85 ? -10.296 -10.244 21.497 1.00 87.88 85 GLY A CA 1
ATOM 638 C C . GLY A 1 85 ? -10.536 -9.133 22.519 1.00 87.88 85 GLY A C 1
ATOM 639 O O . GLY A 1 85 ? -11.625 -8.572 22.549 1.00 87.88 85 GLY A O 1
ATOM 640 N N . ALA A 1 86 ? -9.505 -8.767 23.286 1.00 89.69 86 ALA A N 1
ATOM 641 C CA . ALA A 1 86 ? -9.580 -7.686 24.270 1.00 89.69 86 ALA A CA 1
ATOM 642 C C . ALA A 1 86 ? -9.872 -6.320 23.623 1.00 89.69 86 ALA A C 1
ATOM 644 O O . ALA A 1 86 ? -10.729 -5.585 24.096 1.00 89.69 86 ALA A O 1
ATOM 645 N N . LEU A 1 87 ? -9.218 -6.005 22.500 1.00 92.00 87 LEU A N 1
ATOM 646 C CA . LEU A 1 87 ? -9.482 -4.787 21.731 1.00 92.00 87 LEU A CA 1
ATOM 647 C C . LEU A 1 87 ? -10.923 -4.750 21.212 1.00 92.00 87 LEU A C 1
ATOM 649 O O . LEU A 1 87 ? -11.553 -3.699 21.215 1.00 92.00 87 LEU A O 1
ATOM 653 N N . THR A 1 88 ? -11.437 -5.889 20.746 1.00 92.38 88 THR A N 1
ATOM 654 C CA . THR A 1 88 ? -12.820 -5.984 20.265 1.00 92.38 88 THR A CA 1
ATOM 655 C C . THR A 1 88 ? -13.808 -5.694 21.386 1.00 92.38 88 THR A C 1
ATOM 657 O O . THR A 1 88 ? -14.737 -4.921 21.173 1.00 92.38 88 THR A O 1
ATOM 660 N N . ASP A 1 89 ? -13.591 -6.280 22.563 1.00 92.81 89 ASP A N 1
ATOM 661 C CA . ASP A 1 89 ? -14.427 -6.067 23.747 1.00 92.81 89 ASP A CA 1
ATOM 662 C C . ASP A 1 89 ? -14.435 -4.587 24.163 1.00 92.81 89 ASP A C 1
ATOM 664 O O . ASP A 1 89 ? -15.497 -3.976 24.245 1.00 92.81 89 ASP A O 1
ATOM 668 N N . GLU A 1 90 ? -13.252 -3.972 24.265 1.00 95.00 90 GLU A N 1
ATOM 669 C CA . GLU A 1 90 ? -13.096 -2.553 24.611 1.00 95.00 90 GLU A CA 1
ATOM 670 C C . GLU A 1 90 ? -13.796 -1.619 23.609 1.00 95.00 90 GLU A C 1
ATOM 672 O O . GLU A 1 90 ? -14.499 -0.680 23.988 1.00 95.00 90 GLU A O 1
ATOM 677 N N . VAL A 1 91 ? -13.640 -1.873 22.303 1.00 93.38 91 VAL A N 1
ATOM 678 C CA . VAL A 1 91 ? -14.308 -1.077 21.261 1.00 93.38 91 VAL A CA 1
ATOM 679 C C . VAL A 1 91 ? -15.827 -1.218 21.367 1.00 93.38 91 VAL A C 1
ATOM 681 O O . VAL A 1 91 ? -16.532 -0.215 21.273 1.00 93.38 91 VAL A O 1
ATOM 684 N N . LEU A 1 92 ? -16.344 -2.433 21.570 1.00 92.56 92 LEU A N 1
ATOM 685 C CA . LEU A 1 92 ? -17.783 -2.667 21.711 1.00 92.56 92 LEU A CA 1
ATOM 686 C C . LEU A 1 92 ? -18.350 -1.987 22.964 1.00 92.56 92 LEU A C 1
ATOM 688 O O . LEU A 1 92 ? -19.400 -1.347 22.875 1.00 92.56 92 LEU A O 1
ATOM 692 N N . GLU A 1 93 ? -17.653 -2.062 24.100 1.00 93.44 93 GLU A N 1
ATOM 693 C CA . GLU A 1 93 ? -18.073 -1.405 25.340 1.00 93.44 93 GLU A CA 1
ATOM 694 C C . GLU A 1 93 ? -18.121 0.121 25.180 1.00 93.44 93 GLU A C 1
ATOM 696 O O . GLU A 1 93 ? -19.112 0.757 25.561 1.00 93.44 93 GLU A O 1
ATOM 701 N N . GLN A 1 94 ? -17.105 0.730 24.558 1.00 93.12 94 GLN A N 1
ATOM 702 C CA . GLN A 1 94 ? -17.108 2.171 24.297 1.00 93.12 94 GLN A CA 1
ATOM 703 C C . GLN A 1 94 ? -18.194 2.584 23.296 1.00 93.12 94 GLN A C 1
ATOM 705 O O . GLN A 1 94 ? -18.866 3.594 23.518 1.00 93.12 94 GLN A O 1
ATOM 710 N N . LEU A 1 95 ? -18.410 1.822 22.218 1.00 89.50 95 LEU A N 1
ATOM 711 C CA . LEU A 1 95 ? -19.476 2.092 21.246 1.00 89.50 95 LEU A CA 1
ATOM 712 C C . LEU A 1 95 ? -20.863 2.052 21.902 1.00 89.50 95 LEU A C 1
ATOM 714 O O . LEU A 1 95 ? -21.644 2.992 21.736 1.00 89.50 95 LEU A O 1
ATOM 718 N N . ALA A 1 96 ? -21.145 1.031 22.711 1.00 89.69 96 ALA A N 1
ATOM 719 C CA . ALA A 1 96 ? -22.426 0.909 23.397 1.00 89.69 96 ALA A CA 1
ATOM 720 C C . ALA A 1 96 ? -22.612 2.014 24.453 1.00 89.69 96 ALA A C 1
ATOM 722 O O . ALA A 1 96 ? -23.617 2.725 24.448 1.00 89.69 96 ALA A O 1
ATOM 723 N N . SER A 1 97 ? -21.626 2.207 25.336 1.00 90.44 97 SER A N 1
ATOM 724 C CA . SER A 1 97 ? -21.745 3.114 26.487 1.00 90.44 97 SER A CA 1
ATOM 725 C C . SER A 1 97 ? -21.657 4.600 26.129 1.00 90.44 97 SER A C 1
ATOM 727 O O . SER A 1 97 ? -22.370 5.419 26.710 1.00 90.44 97 SER A O 1
ATOM 729 N N . SER A 1 98 ? -20.780 4.973 25.191 1.00 87.31 98 SER A N 1
ATOM 730 C CA . SER A 1 98 ? -20.504 6.378 24.862 1.00 87.31 98 SER A CA 1
ATOM 731 C C . SER A 1 98 ? -21.281 6.890 23.657 1.00 87.31 98 SER A C 1
ATOM 733 O O . SER A 1 98 ? -21.456 8.109 23.545 1.00 87.31 98 SER A O 1
ATOM 735 N N . TRP A 1 99 ? -21.731 5.986 22.783 1.00 83.19 99 TRP A N 1
ATOM 736 C CA . TRP A 1 99 ? -22.343 6.331 21.499 1.00 83.19 99 TRP A CA 1
ATOM 737 C C . TRP A 1 99 ? -23.709 5.685 21.269 1.00 83.19 99 TRP A C 1
ATOM 739 O O . TRP A 1 99 ? -24.409 6.097 20.348 1.00 83.19 99 TRP A O 1
ATOM 749 N N . GLY A 1 100 ? -24.117 4.711 22.092 1.00 85.06 100 GLY A N 1
ATOM 750 C CA . GLY A 1 100 ? -25.355 3.961 21.872 1.00 85.06 100 GLY A CA 1
ATOM 751 C C . GLY A 1 100 ? -25.334 3.146 20.576 1.00 85.06 100 GLY A C 1
ATOM 752 O O . GLY A 1 100 ? -26.386 2.906 19.989 1.00 85.06 100 GLY A O 1
ATOM 753 N N . ILE A 1 101 ? -24.142 2.772 20.102 1.00 85.62 101 ILE A N 1
ATOM 754 C CA . ILE A 1 101 ? -23.946 1.988 18.884 1.00 85.62 101 ILE A CA 1
ATOM 755 C C . ILE A 1 101 ? -23.700 0.537 19.288 1.00 85.62 101 ILE A C 1
ATOM 757 O O . ILE A 1 101 ? -22.714 0.232 19.953 1.00 85.62 101 ILE A O 1
ATOM 761 N N . GLU A 1 102 ? -24.567 -0.362 18.830 1.00 88.00 102 GLU A N 1
ATOM 762 C CA . GLU A 1 102 ? -24.395 -1.808 18.969 1.00 88.00 102 GLU A CA 1
ATOM 763 C C . GLU A 1 102 ? -24.254 -2.433 17.571 1.00 88.00 102 GLU A C 1
ATOM 765 O O . GLU A 1 102 ? -25.259 -2.681 16.891 1.00 88.00 102 GLU A O 1
ATOM 770 N N . PRO A 1 103 ? -23.015 -2.656 17.090 1.00 86.94 103 PRO A N 1
ATOM 771 C CA . PRO A 1 103 ? -22.785 -3.188 15.754 1.00 86.94 103 PRO A CA 1
ATOM 772 C C . PRO A 1 103 ? -23.499 -4.521 15.539 1.00 86.94 103 PRO A C 1
ATOM 774 O O . PRO A 1 103 ? -23.453 -5.411 16.386 1.00 86.94 103 PRO A O 1
ATOM 777 N N . ALA A 1 104 ? -24.137 -4.662 14.379 1.00 81.81 104 ALA A N 1
ATOM 778 C CA . ALA A 1 104 ? -24.894 -5.842 13.970 1.00 81.81 104 ALA A CA 1
ATOM 779 C C . ALA A 1 104 ? -26.067 -6.266 14.886 1.00 81.81 104 ALA A C 1
ATOM 781 O O . ALA A 1 104 ? -26.640 -7.329 14.648 1.00 81.81 104 ALA A O 1
ATOM 782 N N . GLN A 1 105 ? -26.487 -5.448 15.865 1.00 79.00 105 GLN A N 1
ATOM 783 C CA . GLN A 1 105 ? -27.591 -5.780 16.786 1.00 79.00 105 GLN A CA 1
ATOM 784 C C . GLN A 1 105 ? -28.889 -6.152 16.047 1.00 79.00 105 GLN A C 1
ATOM 786 O O . GLN A 1 105 ? -29.585 -7.083 16.444 1.00 79.00 105 GLN A O 1
ATOM 791 N N . ASN A 1 106 ? -29.174 -5.464 14.937 1.00 76.94 106 ASN A N 1
ATOM 792 C CA . ASN A 1 106 ? -30.338 -5.704 14.078 1.00 76.94 106 ASN A CA 1
ATOM 793 C C . ASN A 1 106 ? -29.951 -6.239 12.689 1.00 76.94 106 ASN A C 1
ATOM 795 O O . ASN A 1 106 ? -30.702 -6.076 11.733 1.00 76.94 106 ASN A O 1
ATOM 799 N N . CYS A 1 107 ? -28.775 -6.861 12.551 1.00 79.75 107 CYS A N 1
ATOM 800 C CA . CYS A 1 107 ? -28.288 -7.307 11.248 1.00 79.75 107 CYS A CA 1
ATOM 801 C C . CYS A 1 107 ? -29.205 -8.379 10.643 1.00 79.75 107 CYS A C 1
ATOM 803 O O . CYS A 1 107 ? -29.286 -9.502 11.142 1.00 79.75 107 CYS A O 1
ATOM 805 N N . ALA A 1 108 ? -29.849 -8.046 9.523 1.00 82.31 108 ALA A N 1
ATOM 806 C CA . ALA A 1 108 ? -30.664 -8.989 8.759 1.00 82.31 108 ALA A CA 1
ATOM 807 C C . ALA A 1 108 ? -29.828 -10.040 8.001 1.00 82.31 108 ALA A C 1
ATOM 809 O O . ALA A 1 108 ? -30.375 -11.041 7.540 1.00 82.31 108 ALA A O 1
ATOM 810 N N . TYR A 1 109 ? -28.520 -9.807 7.864 1.00 81.31 109 TYR A N 1
ATOM 811 C CA . TYR A 1 109 ? -27.600 -10.652 7.109 1.00 81.31 109 TYR A CA 1
ATOM 812 C C . TYR A 1 109 ? -26.879 -11.656 8.006 1.00 81.31 109 TYR A C 1
ATOM 814 O O . TYR A 1 109 ? -26.447 -11.349 9.118 1.00 81.31 109 TYR A O 1
ATOM 822 N N . THR A 1 110 ? -26.692 -12.860 7.483 1.00 84.12 110 THR A N 1
ATOM 823 C CA . THR A 1 110 ? -25.852 -13.898 8.084 1.00 84.12 110 THR A CA 1
ATOM 824 C C . THR A 1 110 ? -24.364 -13.554 7.954 1.00 84.12 110 THR A C 1
ATOM 826 O O . THR A 1 110 ? -23.953 -12.769 7.097 1.00 84.12 110 THR A O 1
ATOM 829 N N . ALA A 1 111 ? -23.515 -14.184 8.770 1.00 79.94 111 ALA A N 1
ATOM 830 C CA . ALA A 1 111 ? -22.066 -13.997 8.680 1.00 79.94 111 ALA A CA 1
ATOM 831 C C . ALA A 1 111 ? -21.510 -14.388 7.296 1.00 79.94 111 ALA A C 1
ATOM 833 O O . ALA A 1 111 ? -20.552 -13.784 6.814 1.00 79.94 111 ALA A O 1
ATOM 834 N N . GLU A 1 112 ? -22.098 -15.394 6.648 1.00 80.69 112 GLU A N 1
ATOM 835 C CA . GLU A 1 112 ? -21.752 -15.827 5.294 1.00 80.69 112 GLU A CA 1
ATOM 836 C C . GLU A 1 112 ? -22.108 -14.770 4.243 1.00 80.69 112 GLU A C 1
ATOM 838 O O . GLU A 1 112 ? -21.313 -14.527 3.336 1.00 80.69 112 GLU A O 1
ATOM 843 N N . GLU A 1 113 ? -23.259 -14.111 4.379 1.00 82.00 113 GLU A N 1
ATOM 844 C CA . GLU A 1 113 ? -23.677 -13.027 3.482 1.00 82.00 113 GLU A CA 1
ATOM 845 C C . GLU A 1 113 ? -22.782 -11.795 3.639 1.00 82.00 113 GLU A C 1
ATOM 847 O O . GLU A 1 113 ? -22.331 -11.236 2.641 1.00 82.00 113 GLU A O 1
ATOM 852 N N . ILE A 1 114 ? -22.422 -11.434 4.876 1.00 79.31 114 ILE A N 1
ATOM 853 C CA . ILE A 1 114 ? -21.476 -10.340 5.147 1.00 79.31 114 ILE A CA 1
ATOM 854 C C . ILE A 1 114 ? -20.112 -10.625 4.506 1.00 79.31 114 ILE A C 1
ATOM 856 O O . ILE A 1 114 ? -19.530 -9.757 3.854 1.00 79.31 114 ILE A O 1
ATOM 860 N N . LYS A 1 115 ? -19.605 -11.859 4.636 1.00 77.00 115 LYS A N 1
ATOM 861 C CA . LYS A 1 115 ? -18.361 -12.276 3.969 1.00 77.00 115 LYS A CA 1
ATOM 862 C C . LYS A 1 115 ? -18.483 -12.183 2.451 1.00 77.00 115 LYS A C 1
ATOM 864 O O . LYS A 1 115 ? -17.571 -11.682 1.802 1.00 77.00 115 LYS A O 1
ATOM 869 N N . ALA A 1 116 ? -19.615 -12.609 1.893 1.00 78.56 116 ALA A N 1
ATOM 870 C CA . ALA A 1 116 ? -19.855 -12.514 0.461 1.00 78.56 116 ALA A CA 1
ATOM 871 C C . ALA A 1 116 ? -19.837 -11.059 -0.034 1.00 78.56 116 ALA A C 1
ATOM 873 O O . ALA A 1 116 ? -19.343 -10.824 -1.134 1.00 78.56 116 ALA A O 1
ATOM 874 N N . PHE A 1 117 ? -20.301 -10.088 0.768 1.00 77.50 117 PHE A N 1
ATOM 875 C CA . PHE A 1 117 ? -20.194 -8.661 0.439 1.00 77.50 117 PHE A CA 1
ATOM 876 C C . PHE A 1 117 ? -18.745 -8.165 0.384 1.00 77.50 117 PHE A C 1
ATOM 878 O O . PHE A 1 117 ? -18.402 -7.411 -0.525 1.00 77.50 117 PHE A O 1
ATOM 885 N N . ALA A 1 118 ? -17.885 -8.615 1.303 1.00 73.38 118 ALA A N 1
ATOM 886 C CA . ALA A 1 118 ? -16.458 -8.282 1.280 1.00 73.38 118 ALA A CA 1
ATOM 887 C C . ALA A 1 118 ? -15.722 -8.896 0.072 1.00 73.38 118 ALA A C 1
ATOM 889 O O . ALA A 1 118 ? -14.754 -8.318 -0.419 1.00 73.38 118 ALA A O 1
ATOM 890 N N . ASP A 1 119 ? -16.214 -10.031 -0.433 1.00 70.31 119 ASP A N 1
ATOM 891 C CA . ASP A 1 119 ? -15.675 -10.743 -1.598 1.00 70.31 119 ASP A CA 1
ATOM 892 C C . ASP A 1 119 ? -16.299 -10.298 -2.941 1.00 70.31 119 ASP A C 1
ATOM 894 O O . ASP A 1 119 ? -16.003 -10.880 -3.995 1.00 70.31 119 ASP A O 1
ATOM 898 N N . VAL A 1 120 ? -17.174 -9.281 -2.949 1.00 74.50 120 VAL A N 1
ATOM 899 C CA . VAL A 1 120 ? -17.766 -8.764 -4.193 1.00 74.50 120 VAL A CA 1
ATOM 900 C C . VAL A 1 120 ? -16.655 -8.256 -5.108 1.00 74.50 120 VAL A C 1
ATOM 902 O O . VAL A 1 120 ? -15.839 -7.421 -4.726 1.00 74.50 120 VAL A O 1
ATOM 905 N N . LYS A 1 121 ? -16.647 -8.733 -6.361 1.00 60.00 121 LYS A N 1
ATOM 906 C CA . LYS A 1 121 ? -15.721 -8.242 -7.387 1.00 60.00 121 LYS A CA 1
ATOM 907 C C . LYS A 1 121 ? -15.914 -6.741 -7.587 1.00 60.00 121 LYS A C 1
ATOM 909 O O . LYS A 1 121 ? -16.903 -6.313 -8.179 1.00 60.00 121 LYS A O 1
ATOM 914 N N . THR A 1 122 ? -14.945 -5.956 -7.141 1.00 60.47 122 THR A N 1
ATOM 915 C CA . THR A 1 122 ? -14.875 -4.524 -7.422 1.00 60.47 122 THR A CA 1
ATOM 916 C C . THR A 1 122 ? -14.115 -4.286 -8.730 1.00 60.47 122 THR A C 1
ATOM 918 O O . THR A 1 122 ? -13.274 -5.085 -9.141 1.00 60.47 122 THR A O 1
ATOM 921 N N . THR A 1 123 ? -14.405 -3.178 -9.416 1.00 47.72 123 THR A N 1
ATOM 922 C CA . THR A 1 123 ? -13.647 -2.736 -10.605 1.00 47.72 123 THR A CA 1
ATOM 923 C C . THR A 1 123 ? -12.306 -2.085 -10.245 1.00 47.72 123 THR A C 1
ATOM 925 O O . THR A 1 123 ? -11.540 -1.714 -11.129 1.00 47.72 123 THR A O 1
ATOM 928 N N . THR A 1 124 ? -12.028 -1.927 -8.949 1.00 43.34 124 THR A N 1
ATOM 929 C CA . THR A 1 124 ? -10.788 -1.396 -8.376 1.00 43.34 124 THR A CA 1
ATOM 930 C C . THR A 1 124 ? -10.153 -2.485 -7.520 1.00 43.34 124 THR A C 1
ATOM 932 O O . THR A 1 124 ? -10.379 -2.550 -6.313 1.00 43.34 124 THR A O 1
ATOM 935 N N . SER A 1 125 ? -9.400 -3.384 -8.146 1.00 45.53 125 SER A N 1
ATOM 936 C CA . SER A 1 125 ? -8.810 -4.532 -7.463 1.00 45.53 125 SER A CA 1
ATOM 937 C C . SER A 1 125 ? -7.301 -4.371 -7.280 1.00 45.53 125 SER A C 1
ATOM 939 O O . SER A 1 125 ? -6.558 -4.286 -8.257 1.00 45.53 125 SER A O 1
ATOM 941 N N . TRP A 1 126 ? -6.844 -4.474 -6.030 1.00 39.81 126 TRP A N 1
ATOM 942 C CA . TRP A 1 126 ? -5.726 -5.370 -5.750 1.00 39.81 126 TRP A CA 1
ATOM 943 C C . TRP A 1 126 ? -6.264 -6.777 -6.009 1.00 39.81 126 TRP A C 1
ATOM 945 O O . TRP A 1 126 ? -7.121 -7.247 -5.261 1.00 39.81 126 TRP A O 1
ATOM 955 N N . GLU A 1 127 ? -5.844 -7.437 -7.089 1.00 38.72 127 GLU A N 1
ATOM 956 C CA . GLU A 1 127 ? -6.114 -8.868 -7.230 1.00 38.72 127 GLU A CA 1
ATOM 957 C C . GLU A 1 127 ? -5.313 -9.597 -6.151 1.00 38.72 127 GLU A C 1
ATOM 959 O O . GLU A 1 127 ? -4.166 -10.002 -6.339 1.00 38.72 127 GLU A O 1
ATOM 964 N N . SER A 1 128 ? -5.917 -9.744 -4.973 1.00 39.59 128 SER A N 1
ATOM 965 C CA . SER A 1 128 ? -5.449 -10.721 -4.015 1.00 39.59 128 SER A CA 1
ATOM 966 C C . SER A 1 128 ? -5.710 -12.079 -4.649 1.00 39.59 128 SER A C 1
ATOM 968 O O . SER A 1 128 ? -6.837 -12.566 -4.688 1.00 39.59 128 SER A O 1
ATOM 970 N N . MET A 1 129 ? -4.655 -12.724 -5.137 1.00 42.09 129 MET A N 1
ATOM 971 C CA . MET A 1 129 ? -4.655 -14.146 -5.496 1.00 42.09 129 MET A CA 1
ATOM 972 C C . MET A 1 129 ? -4.870 -15.052 -4.260 1.00 42.09 129 MET A C 1
ATOM 974 O O . MET A 1 129 ? -4.440 -16.205 -4.234 1.00 42.09 129 MET A O 1
ATOM 978 N N . ALA A 1 130 ? -5.542 -14.563 -3.215 1.00 44.50 130 ALA A N 1
ATOM 979 C CA . ALA A 1 130 ? -6.074 -15.359 -2.128 1.00 44.50 130 ALA A CA 1
ATOM 980 C C . ALA A 1 130 ? -7.384 -15.996 -2.606 1.00 44.50 130 ALA A C 1
ATOM 982 O O . ALA A 1 130 ? -8.482 -15.516 -2.346 1.00 44.50 130 ALA A O 1
ATOM 983 N N . GLY A 1 131 ? -7.257 -17.082 -3.370 1.00 44.34 131 GLY A N 1
ATOM 984 C CA . GLY A 1 131 ? -8.405 -17.862 -3.811 1.00 44.34 131 GLY A CA 1
ATOM 985 C C . GLY A 1 131 ? -9.305 -18.246 -2.633 1.00 44.34 131 GLY A C 1
ATOM 986 O O . GLY A 1 131 ? -8.822 -18.765 -1.628 1.00 44.34 131 GLY A O 1
ATOM 987 N N . SER A 1 132 ? -10.612 -18.023 -2.789 1.00 44.62 132 SER A N 1
ATOM 988 C CA . SER A 1 132 ? -11.671 -18.535 -1.913 1.00 44.62 132 SER A CA 1
ATOM 989 C C . SER A 1 132 ? -11.401 -19.999 -1.526 1.00 44.62 132 SER A C 1
ATOM 991 O O . SER A 1 132 ? -11.435 -20.908 -2.363 1.00 44.62 132 SER A O 1
ATOM 993 N N . GLN A 1 133 ? -11.104 -20.240 -0.246 1.00 48.66 133 GLN A N 1
ATOM 994 C CA . GLN A 1 133 ? -10.850 -21.571 0.330 1.00 48.66 133 GLN A CA 1
ATOM 995 C C . GLN A 1 133 ? -12.172 -22.248 0.758 1.00 48.66 133 GLN A C 1
ATOM 997 O O . GLN A 1 133 ? -12.240 -22.866 1.817 1.00 48.66 133 GLN A O 1
ATOM 1002 N N . GLY A 1 134 ? -13.246 -22.117 -0.031 1.00 54.53 134 GLY A N 1
ATOM 1003 C CA . GLY A 1 134 ? -14.566 -22.686 0.296 1.00 54.53 134 GLY A CA 1
ATOM 1004 C C . GLY A 1 134 ? -14.589 -24.225 0.357 1.00 54.53 134 GLY A C 1
ATOM 1005 O O . GLY A 1 134 ? -15.334 -24.801 1.146 1.00 54.53 134 GLY A O 1
ATOM 1006 N N . PRO A 1 135 ? -13.734 -24.919 -0.416 1.00 58.94 135 PRO A N 1
ATOM 1007 C CA . PRO A 1 135 ? -13.322 -26.291 -0.133 1.00 58.94 135 PRO A CA 1
ATOM 1008 C C . PRO A 1 135 ? -11.800 -26.386 0.038 1.00 58.94 135 PRO A C 1
ATOM 1010 O O . PRO A 1 135 ? -11.033 -25.827 -0.749 1.00 58.94 135 PRO A O 1
ATOM 1013 N N . ARG A 1 136 ? -11.343 -27.174 1.020 1.00 51.56 136 ARG A N 1
ATOM 1014 C CA . ARG A 1 136 ? -9.923 -27.489 1.254 1.00 51.56 136 ARG A CA 1
ATOM 1015 C C . ARG A 1 136 ? -9.369 -28.300 0.066 1.00 51.56 136 ARG A C 1
ATOM 1017 O O . ARG A 1 136 ? -9.349 -29.529 0.091 1.00 51.56 136 ARG A O 1
ATOM 1024 N N . ARG A 1 137 ? -8.980 -27.614 -1.014 1.00 60.66 137 ARG A N 1
ATOM 1025 C CA . ARG A 1 137 ? -8.379 -28.225 -2.213 1.00 60.66 137 ARG A CA 1
ATOM 1026 C C . ARG A 1 137 ? -7.080 -28.926 -1.822 1.00 60.66 137 ARG A C 1
ATOM 1028 O O . ARG A 1 137 ? -6.347 -28.450 -0.953 1.00 60.66 137 ARG A O 1
ATOM 1035 N N . ARG A 1 138 ? -6.762 -30.060 -2.454 1.00 65.81 138 ARG A N 1
ATOM 1036 C CA . ARG A 1 138 ? -5.461 -30.710 -2.222 1.00 65.81 138 ARG A CA 1
ATOM 1037 C C . ARG A 1 138 ? -4.361 -29.740 -2.666 1.00 65.81 138 ARG A C 1
ATOM 1039 O O . ARG A 1 138 ? -4.541 -29.053 -3.662 1.00 65.81 138 ARG A O 1
ATOM 1046 N N . ARG A 1 139 ? -3.207 -29.703 -1.986 1.00 61.44 139 ARG A N 1
ATOM 1047 C CA . ARG A 1 139 ? -2.100 -28.756 -2.277 1.00 61.44 139 ARG A CA 1
ATOM 1048 C C . ARG A 1 139 ? -1.757 -28.651 -3.776 1.00 61.44 139 ARG A C 1
ATOM 1050 O O . ARG A 1 139 ? -1.508 -27.565 -4.274 1.00 61.44 139 ARG A O 1
ATOM 1057 N N . ARG A 1 140 ? -1.811 -29.767 -4.510 1.00 69.44 140 ARG A N 1
ATOM 1058 C CA . ARG A 1 140 ? -1.587 -29.824 -5.969 1.00 69.44 140 ARG A CA 1
ATOM 1059 C C . ARG A 1 140 ? -2.640 -29.087 -6.818 1.00 69.44 140 ARG A C 1
ATOM 1061 O O . ARG A 1 140 ? -2.328 -28.659 -7.913 1.00 69.44 140 ARG A O 1
ATOM 1068 N N . GLU A 1 141 ? -3.870 -28.970 -6.325 1.00 64.25 141 GLU A N 1
ATOM 1069 C CA . GLU A 1 141 ? -5.018 -28.304 -6.968 1.00 64.25 141 GLU A CA 1
ATOM 1070 C C . GLU A 1 141 ? -5.143 -26.828 -6.541 1.00 64.25 141 GLU A C 1
ATOM 1072 O O . GLU A 1 141 ? -5.956 -26.086 -7.091 1.00 64.25 141 GLU A O 1
ATOM 1077 N N . GLN A 1 142 ? -4.362 -26.403 -5.541 1.00 59.34 142 GLN A N 1
ATOM 1078 C CA . GLN A 1 142 ? -4.213 -24.998 -5.140 1.00 59.34 142 GLN A CA 1
ATOM 1079 C C . GLN A 1 142 ? -3.160 -24.268 -5.985 1.00 59.34 142 GLN A C 1
ATOM 1081 O O . GLN A 1 142 ? -3.175 -23.044 -6.063 1.00 59.34 142 GLN A O 1
ATOM 1086 N N . LEU A 1 143 ? -2.259 -25.014 -6.630 1.00 62.19 143 LEU A N 1
ATOM 1087 C CA . LEU A 1 143 ? -1.276 -24.473 -7.559 1.00 62.19 143 LEU A CA 1
ATOM 1088 C C . LEU A 1 143 ? -1.943 -24.284 -8.924 1.00 62.19 143 LEU A C 1
ATOM 1090 O O . LEU A 1 143 ? -2.019 -25.209 -9.732 1.00 62.19 143 LEU A O 1
ATOM 1094 N N . VAL A 1 144 ? -2.460 -23.082 -9.170 1.00 60.56 144 VAL A N 1
ATOM 1095 C CA . VAL A 1 144 ? -2.899 -22.687 -10.510 1.00 60.56 144 VAL A CA 1
ATOM 1096 C C . VAL A 1 144 ? -1.650 -22.575 -11.375 1.00 60.56 144 VAL A C 1
ATOM 1098 O O . VAL A 1 144 ? -0.744 -21.802 -11.070 1.00 60.56 144 VAL A O 1
ATOM 1101 N N . SER A 1 145 ? -1.578 -23.376 -12.438 1.00 63.09 145 SER A N 1
ATOM 1102 C CA . SER A 1 145 ? -0.556 -23.158 -13.459 1.00 63.09 145 SER A CA 1
ATOM 1103 C C . SER A 1 145 ? -0.906 -21.854 -14.173 1.00 63.09 145 SER A C 1
ATOM 1105 O O . SER A 1 145 ? -2.047 -21.739 -14.632 1.00 63.09 145 SER A O 1
ATOM 1107 N N . PRO A 1 146 ? 0.007 -20.870 -14.242 1.00 59.12 146 PRO A N 1
ATOM 1108 C CA . PRO A 1 146 ? -0.270 -19.646 -14.971 1.00 59.12 146 PRO A CA 1
ATOM 1109 C C . PRO A 1 146 ? -0.657 -20.006 -16.415 1.00 59.12 146 PRO A C 1
ATOM 1111 O O . PRO A 1 146 ? -0.047 -20.916 -16.994 1.00 59.12 146 PRO A O 1
ATOM 1114 N N . PRO A 1 147 ? -1.694 -19.367 -16.990 1.00 68.19 147 PRO A N 1
ATOM 1115 C CA . PRO A 1 147 ? -2.006 -19.549 -18.400 1.00 68.19 147 PRO A CA 1
ATOM 1116 C C . PRO A 1 147 ? -0.752 -19.267 -19.231 1.00 68.19 147 PRO A C 1
ATOM 1118 O O . PRO A 1 147 ? 0.067 -18.42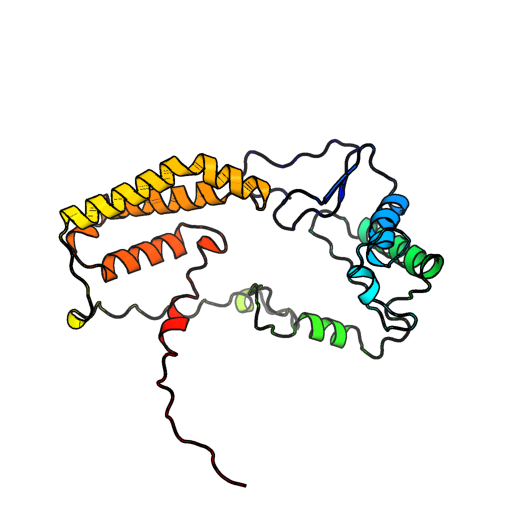7 -18.860 1.00 68.19 147 PRO A O 1
ATOM 1121 N N . GLN A 1 148 ? -0.579 -19.992 -20.340 1.00 64.69 148 GLN A N 1
ATOM 1122 C CA . GLN A 1 148 ? 0.537 -19.704 -21.238 1.00 64.69 148 GLN A CA 1
ATOM 1123 C C . GLN A 1 148 ? 0.435 -18.254 -21.698 1.00 64.69 148 GLN A C 1
ATOM 1125 O O . GLN A 1 148 ? -0.582 -17.862 -22.274 1.00 64.69 148 GLN A O 1
ATOM 1130 N N . GLU A 1 149 ? 1.489 -17.480 -21.451 1.00 64.31 149 GLU A N 1
ATOM 1131 C CA . GLU A 1 149 ? 1.565 -16.120 -21.959 1.00 64.31 149 GLU A CA 1
ATOM 1132 C C . GLU A 1 149 ? 1.417 -16.146 -23.486 1.00 64.31 149 GLU A C 1
ATOM 1134 O O . GLU A 1 149 ? 2.052 -16.972 -24.163 1.00 64.31 149 GLU A O 1
ATOM 1139 N N . PRO A 1 150 ? 0.566 -15.276 -24.057 1.00 68.25 150 PRO A N 1
ATOM 1140 C CA . PRO A 1 150 ? 0.442 -15.178 -25.497 1.00 68.25 150 PRO A CA 1
ATOM 1141 C C . PRO A 1 150 ? 1.812 -14.844 -26.086 1.00 68.25 150 PRO A C 1
ATOM 1143 O O . PRO A 1 150 ? 2.477 -13.891 -25.677 1.00 68.25 150 PRO A O 1
ATOM 1146 N N . LYS A 1 151 ? 2.250 -15.637 -27.068 1.00 68.56 151 LYS A N 1
ATOM 1147 C CA . LYS A 1 151 ? 3.506 -15.369 -27.772 1.00 68.56 151 LYS A CA 1
ATOM 1148 C C . LYS A 1 151 ? 3.419 -13.989 -28.417 1.00 68.56 151 LYS A C 1
ATOM 1150 O O . LYS A 1 151 ? 2.524 -13.747 -29.228 1.00 68.56 151 LYS A O 1
ATOM 1155 N N . ARG A 1 152 ? 4.357 -13.101 -28.077 1.00 69.12 152 ARG A N 1
ATOM 1156 C CA . ARG A 1 152 ? 4.448 -11.766 -28.682 1.00 69.12 152 ARG A CA 1
ATOM 1157 C C . ARG A 1 152 ? 4.532 -11.897 -30.203 1.00 69.12 152 ARG A C 1
ATOM 1159 O O . ARG A 1 152 ? 5.397 -12.604 -30.721 1.00 69.12 152 ARG A O 1
ATOM 1166 N N . ALA A 1 153 ? 3.641 -11.206 -30.913 1.00 73.75 153 ALA A N 1
ATOM 1167 C CA . ALA A 1 153 ? 3.676 -11.147 -32.371 1.00 73.75 153 ALA A CA 1
ATOM 1168 C C . ALA A 1 153 ? 5.012 -10.557 -32.855 1.00 73.75 153 ALA A C 1
ATOM 1170 O O . ALA A 1 153 ? 5.633 -9.746 -32.156 1.00 73.75 153 ALA A O 1
ATOM 1171 N N . ALA A 1 154 ? 5.459 -10.935 -34.052 1.00 75.00 154 ALA A N 1
ATOM 1172 C CA . ALA A 1 154 ? 6.621 -10.302 -34.671 1.00 75.00 154 ALA A CA 1
ATOM 1173 C C . ALA A 1 154 ? 6.390 -8.785 -34.822 1.00 75.00 154 ALA A C 1
ATOM 1175 O O . ALA A 1 154 ? 5.252 -8.320 -34.875 1.00 75.00 154 ALA A O 1
ATOM 1176 N N . VAL A 1 155 ? 7.467 -7.996 -34.814 1.00 72.19 155 VAL A N 1
ATOM 1177 C CA . VAL A 1 155 ? 7.355 -6.550 -35.051 1.00 72.19 155 VAL A CA 1
ATOM 1178 C C . VAL A 1 155 ? 7.026 -6.339 -36.526 1.00 72.19 155 VAL A C 1
ATOM 1180 O O . VAL A 1 155 ? 7.845 -6.650 -37.390 1.00 72.19 155 VAL A O 1
ATOM 1183 N N . GLU A 1 156 ? 5.832 -5.821 -36.808 1.00 73.81 156 GLU A N 1
ATOM 1184 C CA . GLU A 1 156 ? 5.413 -5.498 -38.171 1.00 73.81 156 GLU A CA 1
ATOM 1185 C C . GLU A 1 156 ? 6.202 -4.284 -38.703 1.00 73.81 156 GLU A C 1
ATOM 1187 O O . GLU A 1 156 ? 6.203 -3.227 -38.063 1.00 73.81 156 GLU 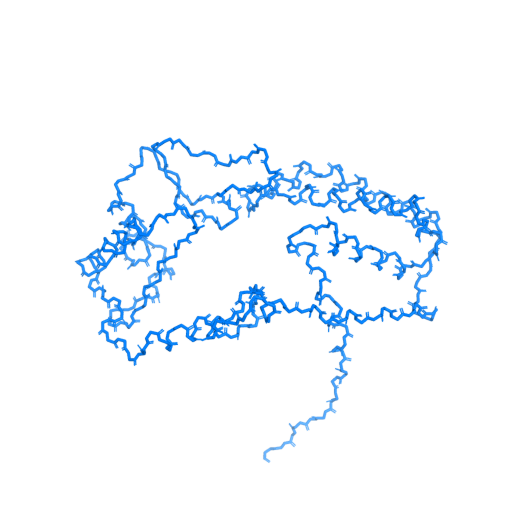A O 1
ATOM 1192 N N . PRO A 1 157 ? 6.858 -4.377 -39.877 1.00 67.62 157 PRO A N 1
ATOM 1193 C CA . PRO A 1 157 ? 7.744 -3.320 -40.373 1.00 67.62 157 PRO A CA 1
ATOM 1194 C C . PRO A 1 157 ? 7.045 -1.991 -40.684 1.00 67.62 157 PRO A C 1
ATOM 1196 O O . PRO A 1 157 ? 7.688 -0.947 -40.698 1.00 67.62 157 PRO A O 1
ATOM 1199 N N . THR A 1 158 ? 5.746 -2.023 -40.984 1.00 72.75 158 THR A N 1
ATOM 1200 C CA . THR A 1 158 ? 4.961 -0.869 -41.449 1.00 72.75 158 THR A CA 1
ATOM 1201 C C . THR A 1 158 ? 4.535 0.081 -40.328 1.00 72.75 158 THR A C 1
ATOM 1203 O O . THR A 1 158 ? 4.179 1.220 -40.621 1.00 72.75 158 THR A O 1
ATOM 1206 N N . GLY A 1 159 ? 4.591 -0.357 -39.065 1.00 73.75 159 GLY A N 1
ATOM 1207 C CA . GLY A 1 159 ? 4.251 0.451 -37.883 1.00 73.75 159 GLY A CA 1
ATOM 1208 C C . GLY A 1 159 ? 5.442 0.799 -36.983 1.00 73.75 159 GLY A C 1
ATOM 1209 O O . GLY A 1 159 ? 5.257 1.450 -35.957 1.00 73.75 159 GLY A O 1
ATOM 1210 N N . ASP A 1 160 ? 6.652 0.360 -37.334 1.00 83.38 160 ASP A N 1
ATOM 1211 C CA . ASP A 1 160 ? 7.855 0.550 -36.522 1.00 83.38 160 ASP A CA 1
ATOM 1212 C C . ASP A 1 160 ? 8.536 1.890 -36.830 1.00 83.38 160 ASP A C 1
ATOM 1214 O O . ASP A 1 160 ? 9.058 2.111 -37.928 1.00 83.38 160 ASP A O 1
ATOM 1218 N N . LEU A 1 161 ? 8.561 2.791 -35.844 1.00 87.62 161 LEU A N 1
ATOM 1219 C CA . LEU A 1 161 ? 9.327 4.029 -35.946 1.00 87.62 161 LEU A CA 1
ATOM 1220 C C . LEU A 1 161 ? 10.819 3.708 -35.845 1.00 87.62 161 LEU A C 1
ATOM 1222 O O . LEU A 1 161 ? 11.284 3.175 -34.834 1.00 87.62 161 LEU A O 1
ATOM 1226 N N . ARG A 1 162 ? 11.571 4.083 -36.886 1.00 89.81 162 ARG A N 1
ATOM 1227 C CA . ARG A 1 162 ? 13.015 3.864 -36.945 1.00 89.81 162 ARG A CA 1
ATOM 1228 C C . ARG A 1 162 ? 13.809 5.127 -36.682 1.00 89.81 162 ARG A C 1
ATOM 1230 O O . ARG A 1 162 ? 13.598 6.145 -37.334 1.00 89.81 162 ARG A O 1
ATOM 1237 N N . LEU A 1 163 ? 14.761 5.029 -35.762 1.00 90.56 163 LEU A N 1
ATOM 1238 C CA . LEU A 1 163 ? 15.647 6.125 -35.380 1.00 90.56 163 LEU A CA 1
ATOM 1239 C C . LEU A 1 163 ? 17.096 5.841 -35.792 1.00 90.56 163 LEU A C 1
ATOM 1241 O O . LEU A 1 163 ? 17.460 4.742 -36.224 1.00 90.56 163 LEU A O 1
ATOM 1245 N N . ASP A 1 164 ? 17.936 6.867 -35.717 1.00 93.25 164 ASP A N 1
ATOM 1246 C CA . ASP A 1 164 ? 19.379 6.665 -35.773 1.00 93.25 164 ASP A CA 1
ATOM 1247 C C . ASP A 1 164 ? 19.847 5.886 -34.533 1.00 93.25 164 ASP A C 1
ATOM 1249 O O . ASP A 1 164 ? 19.417 6.175 -33.416 1.00 93.25 164 ASP A O 1
ATOM 1253 N N . ALA A 1 165 ? 20.710 4.887 -34.736 1.00 92.00 165 ALA A N 1
ATOM 1254 C CA . ALA A 1 165 ? 21.138 3.990 -33.663 1.00 92.00 165 ALA A CA 1
ATOM 1255 C C . ALA A 1 165 ? 21.941 4.732 -32.585 1.00 92.00 165 ALA A C 1
ATOM 1257 O O . ALA A 1 165 ? 21.742 4.487 -31.397 1.00 92.00 165 ALA A O 1
ATOM 1258 N N . ALA A 1 166 ? 22.816 5.659 -32.990 1.00 92.94 166 ALA A N 1
ATOM 1259 C CA . ALA A 1 166 ? 23.652 6.412 -32.060 1.00 92.94 166 ALA A CA 1
ATOM 1260 C C . ALA A 1 166 ? 22.826 7.438 -31.274 1.00 92.94 166 ALA A C 1
ATOM 1262 O O . ALA A 1 166 ? 23.017 7.595 -30.068 1.00 92.94 166 ALA A O 1
ATOM 1263 N N . ALA A 1 167 ? 21.873 8.104 -31.931 1.00 93.31 167 ALA A N 1
ATOM 1264 C CA . ALA A 1 167 ? 20.935 8.995 -31.256 1.00 93.31 167 ALA A CA 1
ATOM 1265 C C . ALA A 1 167 ? 20.065 8.241 -30.234 1.00 93.31 167 ALA A C 1
ATOM 1267 O O . ALA A 1 167 ? 19.916 8.703 -29.104 1.00 93.31 167 ALA A O 1
ATOM 1268 N N . LEU A 1 168 ? 19.536 7.071 -30.609 1.00 92.88 168 LEU A N 1
ATOM 1269 C CA . LEU A 1 168 ? 18.701 6.240 -29.741 1.00 92.88 168 LEU A CA 1
ATOM 1270 C C . LEU A 1 168 ? 19.472 5.726 -28.518 1.00 92.88 168 LEU A C 1
ATOM 1272 O O . LEU A 1 168 ? 18.985 5.862 -27.397 1.00 92.88 168 LEU A O 1
ATOM 1276 N N . ASP A 1 169 ? 20.686 5.202 -28.715 1.00 94.31 169 ASP A N 1
ATOM 1277 C CA . ASP A 1 169 ? 21.558 4.768 -27.616 1.00 94.31 169 ASP A CA 1
ATOM 1278 C C . ASP A 1 169 ? 21.850 5.930 -26.654 1.00 94.31 169 ASP A C 1
ATOM 1280 O O . ASP A 1 169 ? 21.615 5.818 -25.450 1.00 94.31 169 ASP A O 1
ATOM 1284 N N . LYS A 1 170 ? 22.240 7.094 -27.191 1.00 95.38 170 LYS A N 1
ATOM 1285 C CA . LYS A 1 170 ? 22.532 8.287 -26.388 1.00 95.38 170 LYS A CA 1
ATOM 1286 C C . LYS A 1 170 ? 21.327 8.758 -25.569 1.00 95.38 170 LYS A C 1
ATOM 1288 O O . LYS A 1 170 ? 21.492 9.125 -24.408 1.00 95.38 170 LYS A O 1
ATOM 1293 N N . MET A 1 171 ? 20.127 8.762 -26.153 1.00 95.06 171 MET A N 1
ATOM 1294 C CA . MET A 1 171 ? 18.899 9.156 -25.451 1.00 95.06 171 MET A CA 1
ATOM 1295 C C . MET A 1 171 ? 18.575 8.204 -24.297 1.00 95.06 171 MET A C 1
ATOM 1297 O O . MET A 1 171 ? 18.289 8.663 -23.191 1.00 95.06 171 MET A O 1
ATOM 1301 N N . LEU A 1 172 ? 18.643 6.891 -24.540 1.00 95.19 172 LEU A N 1
ATOM 1302 C CA . LEU A 1 172 ? 18.324 5.881 -23.530 1.00 95.19 172 LEU A CA 1
ATOM 1303 C C . LEU A 1 172 ? 19.341 5.893 -22.386 1.00 95.19 172 LEU A C 1
ATOM 1305 O O . LEU A 1 172 ? 18.939 5.863 -21.222 1.00 95.19 172 LEU A O 1
ATOM 1309 N N . ARG A 1 173 ? 20.640 6.010 -22.694 1.00 96.31 173 ARG A N 1
ATOM 1310 C CA . ARG A 1 173 ? 21.686 6.145 -21.669 1.00 96.31 173 ARG A CA 1
ATOM 1311 C C . ARG A 1 173 ? 21.509 7.409 -20.846 1.00 96.31 173 ARG A C 1
ATOM 1313 O O . ARG A 1 173 ? 21.475 7.319 -19.624 1.00 96.31 173 ARG A O 1
ATOM 1320 N N . GLY A 1 174 ? 21.302 8.553 -21.501 1.00 97.50 174 GLY A N 1
ATOM 1321 C CA . GLY A 1 174 ? 21.082 9.824 -20.812 1.00 97.50 174 GLY A CA 1
ATOM 1322 C C . GLY A 1 174 ? 19.881 9.779 -19.863 1.00 97.50 174 GLY A C 1
ATOM 1323 O O . GLY A 1 174 ? 19.975 10.246 -18.731 1.00 97.50 174 GLY A O 1
ATOM 1324 N N . ALA A 1 175 ? 18.774 9.156 -20.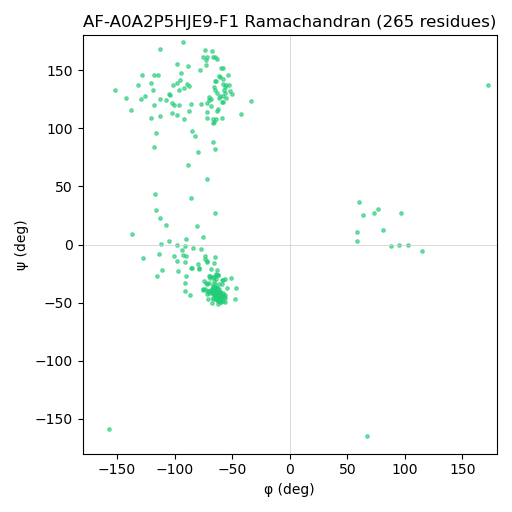280 1.00 95.81 175 ALA A N 1
ATOM 1325 C CA . ALA A 1 175 ? 17.606 8.966 -19.421 1.00 95.81 175 ALA A CA 1
ATOM 1326 C C . ALA A 1 175 ? 17.898 8.039 -18.225 1.00 95.81 175 ALA A C 1
ATOM 1328 O O . ALA A 1 175 ? 17.518 8.352 -17.096 1.00 95.81 175 ALA A O 1
ATOM 1329 N N . CYS A 1 176 ? 18.601 6.923 -18.445 1.00 96.38 176 CYS A N 1
ATOM 1330 C CA . CYS A 1 176 ? 18.971 5.994 -17.374 1.00 96.38 176 CYS A CA 1
ATOM 1331 C C . CYS A 1 176 ? 19.917 6.637 -16.355 1.00 96.38 176 CYS A C 1
ATOM 1333 O O . CYS A 1 176 ? 19.713 6.500 -15.152 1.00 96.38 176 CYS A O 1
ATOM 1335 N N . GLU A 1 177 ? 20.935 7.358 -16.821 1.00 96.31 177 GLU A N 1
ATOM 1336 C CA . GLU A 1 177 ? 21.889 8.062 -15.963 1.00 96.31 177 GLU A CA 1
ATOM 1337 C C . GLU A 1 177 ? 21.198 9.153 -15.138 1.00 96.31 177 GLU A C 1
ATOM 1339 O O . GLU A 1 177 ? 21.438 9.246 -13.935 1.00 96.31 177 GLU A O 1
ATOM 1344 N N . ALA A 1 178 ? 20.280 9.915 -15.744 1.00 96.88 178 ALA A N 1
ATOM 1345 C CA . ALA A 1 178 ? 19.479 10.909 -15.033 1.00 96.88 178 ALA A CA 1
ATOM 1346 C C . ALA A 1 178 ? 18.605 10.275 -13.934 1.00 96.88 178 ALA A C 1
ATOM 1348 O O . ALA A 1 178 ? 18.546 10.800 -12.824 1.00 96.88 178 ALA A O 1
ATOM 1349 N N . LEU A 1 179 ? 17.980 9.120 -14.198 1.00 93.88 179 LEU A N 1
ATOM 1350 C CA . LEU A 1 179 ? 17.211 8.379 -13.188 1.00 93.88 179 LEU A CA 1
ATOM 1351 C C . LEU A 1 179 ? 18.092 7.888 -12.033 1.00 93.88 179 LEU A C 1
ATOM 1353 O O . LEU A 1 179 ? 17.714 8.011 -10.870 1.00 93.88 179 LEU A O 1
ATOM 1357 N N . VAL A 1 180 ? 19.281 7.361 -12.339 1.00 94.50 180 VAL A N 1
ATOM 1358 C CA . VAL A 1 180 ? 20.242 6.920 -11.317 1.00 94.50 180 VAL A CA 1
ATOM 1359 C C . VAL A 1 180 ? 20.701 8.100 -10.456 1.00 94.50 180 VAL A C 1
ATOM 1361 O O . VAL A 1 180 ? 20.807 7.953 -9.239 1.00 94.50 180 VAL A O 1
ATOM 1364 N N . GLN A 1 181 ? 20.932 9.269 -11.058 1.00 95.44 181 GLN A N 1
ATOM 1365 C CA . GLN A 1 181 ? 21.293 10.491 -10.333 1.00 95.44 181 GLN A CA 1
ATOM 1366 C C . GLN A 1 181 ? 20.144 11.022 -9.467 1.00 95.44 181 GLN A C 1
ATOM 1368 O O . GLN A 1 181 ? 20.391 11.457 -8.347 1.00 95.44 181 GLN A O 1
ATOM 1373 N N . ALA A 1 182 ? 18.899 10.939 -9.943 1.00 94.56 182 ALA A N 1
ATOM 1374 C CA . ALA A 1 182 ? 17.710 11.371 -9.206 1.00 94.56 182 ALA A CA 1
ATOM 1375 C C . ALA A 1 182 ? 17.318 10.425 -8.054 1.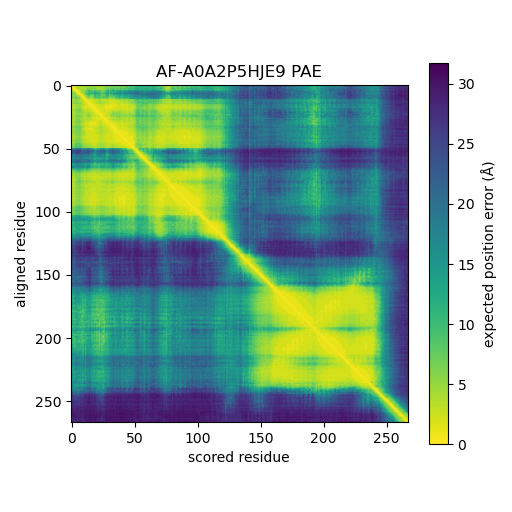00 94.56 182 ALA A C 1
ATOM 1377 O O . ALA A 1 182 ? 16.467 10.774 -7.236 1.00 94.56 182 ALA A O 1
ATOM 1378 N N . LYS A 1 183 ? 17.935 9.236 -7.955 1.00 93.62 183 LYS A N 1
ATOM 1379 C CA . LYS A 1 183 ? 17.614 8.209 -6.950 1.00 93.62 183 LYS A CA 1
ATOM 1380 C C . LYS A 1 183 ? 17.492 8.742 -5.510 1.00 93.62 183 LYS A C 1
ATOM 1382 O O . LYS A 1 183 ? 16.518 8.371 -4.858 1.00 93.62 183 LYS A O 1
ATOM 1387 N N . PRO A 1 184 ? 18.412 9.575 -4.980 1.00 91.50 184 PRO A N 1
ATOM 1388 C CA . PRO A 1 184 ? 18.309 10.062 -3.604 1.00 91.50 184 PRO A CA 1
ATOM 1389 C C . PRO A 1 184 ? 17.046 10.894 -3.364 1.00 91.50 184 PRO A C 1
ATOM 1391 O O . PRO A 1 184 ? 16.369 10.692 -2.359 1.00 91.50 184 PRO A O 1
ATOM 1394 N N . ASP A 1 185 ? 16.701 11.781 -4.299 1.00 93.25 185 ASP A N 1
ATOM 1395 C CA . ASP A 1 185 ? 15.511 12.625 -4.191 1.00 93.25 185 ASP A CA 1
ATOM 1396 C C . ASP A 1 185 ? 14.226 11.815 -4.352 1.00 93.25 185 ASP A C 1
ATOM 1398 O O . ASP A 1 185 ? 13.300 11.988 -3.565 1.00 93.25 185 ASP A O 1
ATOM 1402 N N . LEU A 1 186 ? 14.198 10.871 -5.298 1.00 89.88 186 LEU A N 1
ATOM 1403 C CA . LEU A 1 186 ? 13.061 9.971 -5.505 1.00 89.88 186 LEU A CA 1
ATOM 1404 C C . LEU A 1 186 ? 12.780 9.125 -4.259 1.00 89.88 186 LEU A C 1
ATOM 1406 O O . LEU A 1 186 ? 11.645 9.082 -3.798 1.00 89.88 186 LEU A O 1
ATOM 1410 N N . THR A 1 187 ? 13.813 8.518 -3.665 1.00 87.00 187 THR A N 1
ATOM 1411 C CA . THR A 1 187 ? 13.687 7.797 -2.389 1.00 87.00 187 THR A CA 1
ATOM 1412 C C . THR A 1 187 ? 13.245 8.728 -1.261 1.00 87.00 187 THR A C 1
ATOM 1414 O O . THR A 1 187 ? 12.398 8.346 -0.458 1.00 87.00 187 THR A O 1
ATOM 1417 N N . ARG A 1 188 ? 13.775 9.956 -1.189 1.00 88.12 188 ARG A N 1
ATOM 1418 C CA . ARG A 1 188 ? 13.405 10.920 -0.144 1.00 88.12 188 ARG A CA 1
ATOM 1419 C C . ARG A 1 188 ? 11.935 11.321 -0.232 1.00 88.12 188 ARG A C 1
ATOM 1421 O O . ARG A 1 188 ? 11.268 11.356 0.794 1.00 88.12 188 ARG A O 1
ATOM 1428 N N . TRP A 1 189 ? 11.438 11.642 -1.425 1.00 88.38 189 TRP A N 1
ATOM 1429 C CA . TRP A 1 189 ? 10.036 12.018 -1.629 1.00 88.38 189 TRP A CA 1
ATOM 1430 C C . TRP A 1 189 ? 9.095 10.854 -1.358 1.00 88.38 189 TRP A C 1
ATOM 1432 O O . TRP A 1 189 ? 8.079 11.039 -0.697 1.00 88.38 189 TRP A O 1
ATOM 1442 N N . ASP A 1 190 ? 9.472 9.660 -1.802 1.00 85.94 190 ASP A N 1
ATOM 1443 C CA . ASP A 1 190 ? 8.709 8.445 -1.551 1.00 85.94 190 ASP A CA 1
ATOM 1444 C C . ASP A 1 190 ? 8.694 8.076 -0.062 1.00 85.94 190 ASP A C 1
ATOM 1446 O O . ASP A 1 190 ? 7.668 7.697 0.470 1.00 85.94 190 ASP A O 1
ATOM 1450 N N . THR A 1 191 ? 9.775 8.325 0.680 1.00 81.25 191 THR A N 1
ATOM 1451 C CA . THR A 1 191 ? 9.791 8.114 2.141 1.00 81.25 191 THR A CA 1
ATOM 1452 C C . THR A 1 191 ? 8.809 9.032 2.884 1.00 81.25 191 THR A C 1
ATOM 1454 O O . THR A 1 191 ? 8.357 8.692 3.973 1.00 81.25 191 THR A O 1
ATOM 1457 N N . LEU A 1 192 ? 8.477 10.207 2.333 1.00 77.25 192 LEU A N 1
ATOM 1458 C CA . LEU A 1 192 ? 7.553 11.139 2.988 1.00 77.25 192 LEU A CA 1
ATOM 1459 C C . LEU A 1 192 ? 6.091 10.687 2.907 1.00 77.25 192 LEU A C 1
ATOM 1461 O O . LEU A 1 192 ? 5.321 11.032 3.798 1.00 77.25 192 LEU A O 1
ATOM 1465 N N . MET A 1 193 ? 5.702 9.986 1.839 1.00 70.12 193 MET A N 1
ATOM 1466 C CA . MET A 1 193 ? 4.294 9.693 1.514 1.00 70.12 193 MET A CA 1
ATOM 1467 C C . MET A 1 193 ? 4.059 8.240 1.054 1.00 70.12 193 MET A C 1
ATOM 1469 O O . MET A 1 193 ? 2.977 7.924 0.570 1.00 70.12 193 MET A O 1
ATOM 1473 N N . GLY A 1 194 ? 5.063 7.375 1.176 1.00 74.88 194 GLY A N 1
ATOM 1474 C CA . GLY A 1 194 ? 5.115 6.007 0.656 1.00 74.88 194 GLY A CA 1
ATOM 1475 C C . GLY A 1 194 ? 6.118 5.150 1.439 1.00 74.88 194 GLY A C 1
ATOM 1476 O O . GLY A 1 194 ? 6.459 5.459 2.584 1.00 74.88 194 GLY A O 1
ATOM 1477 N N . ASP A 1 195 ? 6.598 4.059 0.840 1.00 75.62 195 ASP A N 1
ATOM 1478 C CA . ASP A 1 195 ? 7.480 3.087 1.508 1.00 75.62 195 ASP A CA 1
ATOM 1479 C C . ASP A 1 195 ? 8.985 3.393 1.360 1.00 75.62 195 ASP A C 1
ATOM 1481 O O . ASP A 1 195 ? 9.823 2.822 2.074 1.00 75.62 195 ASP A O 1
ATOM 1485 N N . GLY A 1 196 ? 9.334 4.348 0.493 1.00 83.00 196 GLY A N 1
ATOM 1486 C CA . GLY A 1 196 ? 10.696 4.823 0.272 1.00 83.00 196 GLY A CA 1
ATOM 1487 C C . GLY A 1 196 ? 11.529 3.928 -0.648 1.00 83.00 196 GLY A C 1
ATOM 1488 O O . GLY A 1 196 ? 12.754 4.094 -0.705 1.00 83.00 196 GLY A O 1
ATOM 1489 N N . ASP A 1 197 ? 10.924 2.975 -1.356 1.00 82.81 197 ASP A N 1
ATOM 1490 C CA . ASP A 1 197 ? 11.639 2.049 -2.235 1.00 82.81 197 ASP A CA 1
ATOM 1491 C C . ASP A 1 197 ? 11.773 2.541 -3.688 1.00 82.81 197 ASP A C 1
ATOM 1493 O O . ASP A 1 197 ? 12.642 2.063 -4.432 1.00 82.81 197 ASP A O 1
ATOM 1497 N N . CYS A 1 198 ? 10.993 3.556 -4.079 1.00 85.81 198 CYS A N 1
ATOM 1498 C CA . CYS A 1 198 ? 10.817 3.965 -5.471 1.00 85.81 198 CYS A CA 1
ATOM 1499 C C . CYS A 1 198 ? 12.145 4.294 -6.168 1.00 85.81 198 CYS A C 1
ATOM 1501 O O . CYS A 1 198 ? 12.413 3.846 -7.288 1.00 85.81 198 CYS A O 1
ATOM 1503 N N . GLY A 1 199 ? 13.033 5.025 -5.487 1.00 89.56 199 GLY A N 1
ATOM 1504 C CA . GLY A 1 199 ? 14.346 5.369 -6.032 1.00 89.56 199 GLY A CA 1
ATOM 1505 C C . GLY A 1 199 ? 15.236 4.146 -6.292 1.00 89.56 199 GLY A C 1
ATOM 1506 O O . GLY A 1 199 ? 15.937 4.104 -7.306 1.00 89.56 199 GLY A O 1
ATOM 1507 N N . GLU A 1 200 ? 15.206 3.124 -5.430 1.00 87.50 200 GLU A N 1
ATOM 1508 C CA . GLU A 1 200 ? 15.984 1.898 -5.654 1.00 87.50 200 GLU A CA 1
ATOM 1509 C C . GLU A 1 200 ? 15.355 1.043 -6.767 1.00 87.50 200 GLU A C 1
ATOM 1511 O O . GLU A 1 200 ? 16.078 0.524 -7.624 1.00 87.50 200 GLU A O 1
ATOM 1516 N N . THR A 1 201 ? 14.021 0.982 -6.826 1.00 88.75 201 THR A N 1
ATOM 1517 C CA . THR A 1 201 ? 13.267 0.310 -7.893 1.00 88.75 201 THR A CA 1
ATOM 1518 C C . THR A 1 201 ? 13.573 0.914 -9.271 1.00 88.75 201 THR A C 1
ATOM 1520 O O . THR A 1 201 ? 13.926 0.185 -10.205 1.00 88.75 201 THR A O 1
ATOM 1523 N N . LEU A 1 202 ? 13.540 2.244 -9.403 1.00 91.56 202 LEU A N 1
ATOM 1524 C CA . LEU A 1 202 ? 13.848 2.944 -10.657 1.00 91.56 202 LEU A CA 1
ATOM 1525 C C . LEU A 1 202 ? 15.319 2.809 -11.062 1.00 91.56 202 LEU A C 1
ATOM 1527 O O . LEU A 1 202 ? 15.619 2.566 -12.232 1.00 91.56 202 LEU A O 1
ATOM 1531 N N . LYS A 1 203 ? 16.250 2.883 -10.104 1.00 92.75 203 LYS A N 1
ATOM 1532 C CA . LYS A 1 203 ? 17.680 2.643 -10.354 1.00 92.75 203 LYS A CA 1
ATOM 1533 C C . LYS A 1 203 ? 17.933 1.227 -10.877 1.00 92.75 203 LYS A C 1
ATOM 1535 O O . LYS A 1 203 ? 18.734 1.041 -11.796 1.00 92.75 203 LYS A O 1
ATOM 1540 N N . LYS A 1 204 ? 17.252 0.220 -10.327 1.00 90.62 204 LYS A N 1
ATOM 1541 C CA . LYS A 1 204 ? 17.344 -1.169 -10.799 1.00 90.62 204 LYS A CA 1
ATOM 1542 C C . LYS A 1 204 ? 16.813 -1.325 -12.228 1.00 90.62 204 LYS A C 1
ATOM 1544 O O . LYS A 1 204 ? 17.433 -2.026 -13.029 1.00 90.62 204 LYS A O 1
ATOM 1549 N N . GLY A 1 205 ? 15.723 -0.636 -12.572 1.00 92.25 205 GLY A N 1
ATOM 1550 C CA . GLY A 1 205 ? 15.211 -0.568 -13.945 1.00 92.25 205 GLY A CA 1
ATOM 1551 C C . GLY A 1 205 ? 16.209 0.086 -14.908 1.00 92.25 205 GLY A C 1
ATOM 1552 O O . GLY A 1 205 ? 16.585 -0.516 -15.913 1.00 92.25 205 GLY A O 1
ATOM 1553 N N . ALA A 1 206 ? 16.720 1.270 -14.557 1.00 94.94 206 ALA A N 1
ATOM 1554 C CA . ALA A 1 206 ? 17.686 2.020 -15.364 1.00 94.94 206 ALA A CA 1
ATOM 1555 C C . ALA A 1 206 ? 18.988 1.237 -15.609 1.00 94.94 206 ALA A C 1
ATOM 1557 O O . ALA A 1 206 ? 19.452 1.121 -16.741 1.00 94.94 206 ALA A O 1
ATOM 1558 N N . THR A 1 207 ? 19.558 0.635 -14.564 1.00 94.62 207 THR A N 1
ATOM 1559 C CA . THR A 1 207 ? 20.771 -0.195 -14.686 1.00 94.62 207 THR A CA 1
ATOM 1560 C C . THR A 1 207 ? 20.537 -1.460 -15.514 1.00 94.62 207 THR A C 1
ATOM 1562 O O . THR A 1 207 ? 21.419 -1.861 -16.273 1.00 94.62 207 THR A O 1
ATOM 1565 N N . SER A 1 208 ? 19.342 -2.056 -15.441 1.00 94.38 208 SER A N 1
ATOM 1566 C CA . SER A 1 208 ? 18.973 -3.200 -16.286 1.00 94.38 208 SER A CA 1
ATOM 1567 C C . SER A 1 208 ? 18.861 -2.807 -17.762 1.00 94.38 208 SER A C 1
ATOM 1569 O O . SER A 1 208 ? 19.304 -3.561 -18.627 1.00 94.38 208 SER A O 1
ATOM 1571 N N . LEU A 1 209 ? 18.329 -1.617 -18.060 1.00 94.38 209 LEU A N 1
ATOM 1572 C CA . LEU A 1 209 ? 18.236 -1.108 -19.430 1.00 94.38 209 LEU A CA 1
ATOM 1573 C C . LEU A 1 209 ? 19.609 -0.745 -20.007 1.00 94.38 209 LEU A C 1
ATOM 1575 O O . LEU A 1 209 ? 19.889 -1.083 -21.155 1.00 94.38 209 LEU A O 1
ATOM 1579 N N . LEU A 1 210 ? 20.493 -0.143 -19.205 1.00 94.88 210 LEU A N 1
ATOM 1580 C CA . LEU A 1 210 ? 21.894 0.075 -19.585 1.00 94.88 210 LEU A CA 1
ATOM 1581 C C . LEU A 1 210 ? 22.591 -1.248 -19.938 1.00 94.88 210 LEU A C 1
ATOM 1583 O O . LEU A 1 210 ? 23.213 -1.357 -20.992 1.00 94.88 210 LEU A O 1
ATOM 1587 N N . ALA A 1 211 ? 22.406 -2.288 -19.120 1.00 94.25 211 ALA A N 1
ATOM 1588 C CA . ALA A 1 211 ? 22.950 -3.612 -19.413 1.00 94.25 211 ALA A CA 1
ATOM 1589 C C . ALA A 1 211 ? 22.354 -4.227 -20.695 1.00 94.25 211 ALA A C 1
ATOM 1591 O O . ALA A 1 211 ? 23.075 -4.869 -21.458 1.00 94.25 211 ALA A O 1
ATOM 1592 N N . ALA A 1 212 ? 21.061 -4.021 -20.967 1.00 92.44 212 ALA A N 1
ATOM 1593 C CA . ALA A 1 212 ? 20.426 -4.481 -22.202 1.00 92.44 212 ALA A CA 1
ATOM 1594 C C . ALA A 1 212 ? 20.963 -3.747 -23.445 1.00 92.44 212 ALA A C 1
ATOM 1596 O O . ALA A 1 212 ? 21.147 -4.375 -24.490 1.00 92.44 212 ALA A O 1
ATOM 1597 N N . LEU A 1 213 ? 21.275 -2.451 -23.336 1.00 92.50 213 LEU A N 1
ATOM 1598 C CA . LEU A 1 213 ? 21.951 -1.703 -24.401 1.00 92.50 213 LEU A CA 1
ATOM 1599 C C . LEU A 1 213 ? 23.324 -2.299 -24.717 1.00 92.50 213 LEU A C 1
ATOM 1601 O O . LEU A 1 213 ? 23.622 -2.528 -25.888 1.00 92.50 213 LEU A O 1
ATOM 1605 N N . ASP A 1 214 ? 24.111 -2.620 -23.690 1.00 92.38 214 ASP A N 1
ATOM 1606 C CA . ASP A 1 214 ? 25.467 -3.154 -23.854 1.00 92.38 214 ASP A CA 1
ATOM 1607 C C . ASP A 1 214 ? 25.481 -4.605 -24.362 1.00 92.38 214 ASP A C 1
ATOM 1609 O O . ASP A 1 214 ? 26.273 -4.958 -25.233 1.00 92.38 214 ASP A O 1
ATOM 1613 N N . GLN A 1 215 ? 24.609 -5.462 -23.824 1.00 92.00 215 GLN A N 1
ATOM 1614 C CA . GLN A 1 215 ? 24.660 -6.909 -24.069 1.00 92.00 215 GLN A CA 1
ATOM 1615 C C . GLN A 1 215 ? 23.815 -7.350 -25.263 1.00 92.00 215 GLN A C 1
ATOM 1617 O O . GLN A 1 215 ? 24.223 -8.234 -26.015 1.00 92.00 215 GLN A O 1
ATOM 1622 N N . LYS A 1 216 ? 22.620 -6.770 -25.427 1.00 88.81 216 LYS A N 1
ATOM 1623 C CA . LYS A 1 216 ? 21.678 -7.144 -26.494 1.00 88.81 216 LYS A CA 1
ATOM 1624 C C . LYS A 1 216 ? 21.758 -6.208 -27.697 1.00 88.81 216 LYS A C 1
ATOM 1626 O O . LYS A 1 216 ? 21.200 -6.529 -28.743 1.00 88.81 216 LYS A O 1
ATOM 1631 N N . GLY A 1 217 ? 22.411 -5.050 -27.562 1.00 88.06 217 GLY A N 1
ATOM 1632 C CA . GLY A 1 217 ? 22.519 -4.072 -28.641 1.00 88.06 217 GLY A CA 1
ATOM 1633 C C . GLY A 1 217 ? 21.157 -3.555 -29.104 1.00 88.06 217 GLY A C 1
ATOM 1634 O O . GLY A 1 217 ? 20.962 -3.332 -30.297 1.00 88.06 217 GLY A O 1
ATOM 1635 N N . ILE A 1 218 ? 20.191 -3.378 -28.192 1.00 88.88 218 ILE A N 1
ATOM 1636 C CA . ILE A 1 218 ? 18.802 -3.040 -28.561 1.00 88.88 218 ILE A CA 1
ATOM 1637 C C . ILE A 1 218 ? 18.697 -1.748 -29.386 1.00 88.88 218 ILE A C 1
ATOM 1639 O O . ILE A 1 218 ? 17.844 -1.659 -30.267 1.00 88.88 218 ILE A O 1
ATOM 1643 N N . ALA A 1 219 ? 19.599 -0.781 -29.188 1.00 88.19 219 ALA A N 1
ATOM 1644 C CA . ALA A 1 219 ? 19.653 0.446 -29.986 1.00 88.19 219 ALA A CA 1
ATOM 1645 C C . ALA A 1 219 ? 20.114 0.204 -31.439 1.00 88.19 219 ALA A C 1
ATOM 1647 O O . ALA A 1 219 ? 19.688 0.917 -32.350 1.00 88.19 219 ALA A O 1
ATOM 1648 N N . ALA A 1 220 ? 20.910 -0.842 -31.691 1.00 89.12 220 ALA A N 1
ATOM 1649 C CA . ALA A 1 220 ? 21.349 -1.220 -33.036 1.00 89.12 220 ALA A CA 1
ATOM 1650 C C . ALA A 1 220 ? 20.195 -1.745 -33.906 1.00 89.12 220 ALA A C 1
ATOM 1652 O O . ALA A 1 220 ? 20.272 -1.670 -35.132 1.00 89.12 220 ALA A O 1
ATOM 1653 N N . SER A 1 221 ? 19.098 -2.207 -33.290 1.00 86.38 221 SER A N 1
ATOM 1654 C CA . SER A 1 221 ? 17.872 -2.580 -34.011 1.00 86.38 221 SER A CA 1
ATOM 1655 C C . SER A 1 221 ? 17.226 -1.395 -34.736 1.00 86.38 221 SER A C 1
ATOM 1657 O O . SER A 1 221 ? 16.444 -1.598 -35.666 1.00 86.38 221 SER A O 1
ATOM 1659 N N . ARG A 1 222 ? 17.531 -0.159 -34.299 1.00 89.94 222 ARG A N 1
ATOM 1660 C CA . ARG A 1 222 ? 16.916 1.102 -34.744 1.00 89.94 222 ARG A CA 1
ATOM 1661 C C . ARG A 1 222 ? 15.401 1.167 -34.542 1.00 89.94 222 ARG A C 1
ATOM 1663 O O . ARG A 1 222 ? 14.807 2.166 -34.925 1.00 89.94 222 ARG A O 1
ATOM 1670 N N . SER A 1 223 ? 14.795 0.140 -33.953 1.00 89.81 223 SER A N 1
ATOM 1671 C CA . SER A 1 223 ? 13.355 -0.041 -33.796 1.00 89.81 223 SER A CA 1
ATOM 1672 C C . SER A 1 223 ? 12.915 0.444 -32.423 1.00 89.81 223 SER A C 1
ATOM 1674 O O . SER A 1 223 ? 13.332 -0.100 -31.396 1.00 89.81 223 SER A O 1
ATOM 1676 N N . VAL A 1 224 ? 12.024 1.433 -32.394 1.00 89.88 224 VAL A N 1
ATOM 1677 C CA . VAL A 1 224 ? 11.426 1.901 -31.137 1.00 89.88 224 VAL A CA 1
ATOM 1678 C C . VAL A 1 224 ? 10.564 0.805 -30.510 1.00 89.88 224 VAL A C 1
ATOM 1680 O O . VAL A 1 224 ? 10.594 0.634 -29.294 1.00 89.88 224 VAL A O 1
ATOM 1683 N N . VAL A 1 225 ? 9.855 0.005 -31.314 1.00 89.31 225 VAL A N 1
ATOM 1684 C CA . VAL A 1 225 ? 9.022 -1.096 -30.799 1.00 89.31 225 VAL A CA 1
ATOM 1685 C C . VAL A 1 225 ? 9.873 -2.155 -30.094 1.00 89.31 225 VAL A C 1
ATOM 1687 O O . VAL A 1 225 ? 9.483 -2.658 -29.042 1.00 89.31 225 VAL A O 1
ATOM 1690 N N . THR A 1 226 ? 11.050 -2.473 -30.637 1.00 87.56 226 THR A N 1
ATOM 1691 C CA . THR A 1 226 ? 11.982 -3.430 -30.019 1.00 87.56 226 THR A CA 1
ATOM 1692 C C . THR A 1 226 ? 12.499 -2.913 -28.678 1.00 87.56 226 THR A C 1
ATOM 1694 O O . THR A 1 226 ? 12.527 -3.664 -27.706 1.00 87.56 226 THR A O 1
ATOM 1697 N N . VAL A 1 227 ? 12.841 -1.623 -28.598 1.00 90.50 227 VAL A N 1
ATOM 1698 C CA . VAL A 1 227 ? 13.243 -0.988 -27.334 1.00 90.50 227 VAL A CA 1
ATOM 1699 C C . VAL A 1 227 ? 12.101 -1.005 -26.319 1.00 90.50 227 VAL A C 1
ATOM 1701 O O . VAL A 1 227 ? 12.320 -1.404 -25.181 1.00 90.50 227 VAL A O 1
ATOM 1704 N N . LEU A 1 228 ? 10.881 -0.630 -26.714 1.00 90.12 228 LEU A N 1
ATOM 1705 C CA . LEU A 1 228 ? 9.727 -0.614 -25.810 1.00 90.12 228 LEU A CA 1
ATOM 1706 C C . LEU A 1 228 ? 9.402 -2.003 -25.250 1.00 90.12 228 LEU A C 1
ATOM 1708 O O . LEU A 1 228 ? 9.095 -2.114 -24.069 1.00 90.12 228 LEU A O 1
ATOM 1712 N N . ARG A 1 229 ? 9.524 -3.061 -26.060 1.00 88.44 229 ARG A N 1
ATOM 1713 C CA . ARG A 1 229 ? 9.328 -4.449 -25.605 1.00 88.44 229 ARG A CA 1
ATOM 1714 C C . ARG A 1 229 ? 10.369 -4.894 -24.585 1.00 88.44 229 ARG A C 1
ATOM 1716 O O . ARG A 1 229 ? 10.027 -5.629 -23.664 1.00 88.44 229 ARG A O 1
ATOM 1723 N N . GLU A 1 230 ? 11.618 -4.468 -24.755 1.00 90.00 230 GLU A N 1
ATOM 1724 C CA . GLU A 1 230 ? 12.677 -4.743 -23.783 1.00 90.00 230 GLU A CA 1
ATOM 1725 C C . GLU A 1 230 ? 12.453 -3.945 -22.492 1.00 90.00 230 GLU A C 1
ATOM 1727 O O . GLU A 1 230 ? 12.627 -4.479 -21.401 1.00 90.00 230 GLU A O 1
ATOM 1732 N N . VAL A 1 231 ? 12.016 -2.686 -22.596 1.00 90.19 231 VAL A N 1
ATOM 1733 C CA . VAL A 1 231 ? 11.633 -1.880 -21.427 1.00 9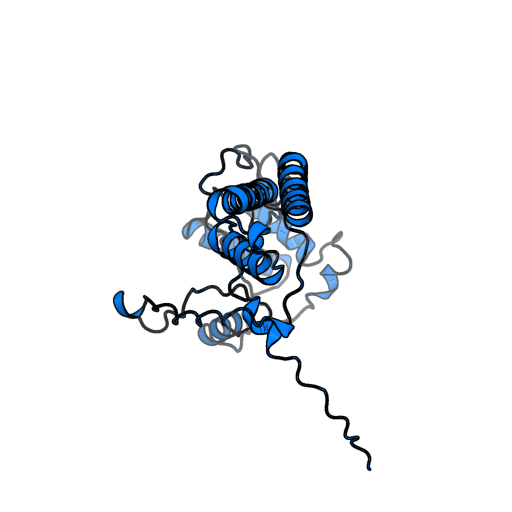0.19 231 VAL A CA 1
ATOM 1734 C C . VAL A 1 231 ? 10.470 -2.535 -20.681 1.00 90.19 231 VAL A C 1
ATOM 1736 O O . VAL A 1 231 ? 10.545 -2.666 -19.466 1.00 90.19 231 VAL A O 1
ATOM 1739 N N . GLU A 1 232 ? 9.440 -3.003 -21.387 1.00 87.06 232 GLU A N 1
ATOM 1740 C CA . GLU A 1 232 ? 8.320 -3.758 -20.810 1.00 87.06 232 GLU A CA 1
ATOM 1741 C C . GLU A 1 232 ? 8.811 -5.006 -20.060 1.00 87.06 232 GLU A C 1
ATOM 1743 O O . GLU A 1 232 ? 8.413 -5.224 -18.917 1.00 87.06 232 GLU A O 1
ATOM 1748 N N . ASP A 1 233 ? 9.727 -5.781 -20.651 1.00 86.56 233 ASP A N 1
ATOM 1749 C CA . ASP A 1 233 ? 10.313 -6.964 -20.003 1.00 86.56 233 ASP A CA 1
ATOM 1750 C C . ASP A 1 233 ? 11.108 -6.606 -18.746 1.00 86.56 233 ASP A C 1
ATOM 1752 O O . ASP A 1 233 ? 11.024 -7.297 -17.727 1.00 86.56 233 ASP A O 1
ATOM 1756 N N . ILE A 1 234 ? 11.888 -5.527 -18.790 1.00 88.00 234 ILE A N 1
ATOM 1757 C CA . ILE A 1 234 ? 12.671 -5.059 -17.645 1.00 88.00 234 ILE A CA 1
ATOM 1758 C C . ILE A 1 234 ? 11.746 -4.577 -16.528 1.00 88.00 234 ILE A C 1
ATOM 1760 O O . ILE A 1 234 ? 11.941 -4.960 -15.374 1.00 88.00 234 ILE A O 1
ATOM 1764 N N . VAL A 1 235 ? 10.730 -3.781 -16.856 1.00 83.88 235 VAL A N 1
ATOM 1765 C CA . VAL A 1 235 ? 9.737 -3.302 -15.889 1.00 83.88 235 VAL A CA 1
ATOM 1766 C C . VAL A 1 235 ? 9.003 -4.493 -15.272 1.00 83.88 235 VAL A C 1
ATOM 1768 O O . VAL A 1 235 ? 8.983 -4.620 -14.054 1.00 83.88 235 VAL A O 1
ATOM 1771 N N . GLY A 1 236 ? 8.504 -5.418 -16.094 1.00 79.25 236 GLY A N 1
ATOM 1772 C CA . GLY A 1 236 ? 7.743 -6.586 -15.647 1.00 79.25 236 GLY A CA 1
ATOM 1773 C C . GLY A 1 236 ? 8.537 -7.601 -14.818 1.00 79.25 236 GLY A C 1
ATOM 1774 O O . GLY A 1 236 ? 7.973 -8.264 -13.952 1.00 79.25 236 GLY A O 1
ATOM 1775 N N . SER A 1 237 ? 9.842 -7.753 -15.074 1.00 80.94 237 SER A N 1
ATOM 1776 C CA . SER A 1 237 ? 10.651 -8.821 -14.458 1.00 80.94 237 SER A CA 1
ATOM 1777 C C . SER A 1 237 ? 11.695 -8.347 -13.446 1.00 80.94 237 SER A C 1
ATOM 1779 O O . SER A 1 237 ? 12.173 -9.149 -12.637 1.00 80.94 237 SER A O 1
ATOM 1781 N N . LYS A 1 238 ? 12.117 -7.077 -13.499 1.00 80.31 238 LYS A N 1
ATOM 1782 C CA . LYS A 1 238 ? 13.211 -6.545 -12.665 1.00 80.31 238 LYS A CA 1
ATOM 1783 C C . LYS A 1 238 ? 12.755 -5.478 -11.683 1.00 80.31 238 LYS A C 1
ATOM 1785 O O . LYS A 1 238 ? 13.399 -5.364 -10.632 1.00 80.31 238 LYS A O 1
ATOM 1790 N N . MET A 1 239 ? 11.688 -4.744 -11.988 1.00 79.75 239 MET A N 1
ATOM 1791 C CA . MET A 1 239 ? 11.087 -3.774 -11.072 1.00 79.75 239 MET A CA 1
ATOM 1792 C C . MET A 1 239 ? 10.035 -4.482 -10.205 1.00 79.75 239 MET A C 1
ATOM 1794 O O . MET A 1 239 ? 9.337 -5.374 -10.673 1.00 79.75 239 MET A O 1
ATOM 1798 N N . GLY A 1 240 ? 10.006 -4.171 -8.909 1.00 65.75 240 GLY A N 1
ATOM 1799 C CA . GLY A 1 240 ? 9.055 -4.753 -7.958 1.00 65.75 240 GLY A CA 1
ATOM 1800 C C . GLY A 1 240 ? 7.799 -3.893 -7.803 1.00 65.75 240 GLY A C 1
ATOM 1801 O O . GLY A 1 240 ? 7.725 -2.787 -8.337 1.00 65.75 240 GLY A O 1
ATOM 1802 N N . GLY A 1 241 ? 6.821 -4.400 -7.050 1.00 61.91 241 GLY A N 1
ATOM 1803 C CA . GLY A 1 241 ? 5.624 -3.645 -6.672 1.00 61.91 241 GLY A CA 1
ATOM 1804 C C . GLY A 1 241 ? 4.690 -3.307 -7.840 1.00 61.91 241 GLY A C 1
ATOM 1805 O O . GLY A 1 241 ? 4.786 -3.868 -8.932 1.00 61.91 241 GLY A O 1
ATOM 1806 N N . THR A 1 242 ? 3.773 -2.366 -7.612 1.00 55.47 242 THR A N 1
ATOM 1807 C CA . THR A 1 242 ? 2.824 -1.876 -8.631 1.00 55.47 242 THR A CA 1
ATOM 1808 C C . THR A 1 242 ? 3.530 -1.204 -9.814 1.00 55.47 242 THR A C 1
ATOM 1810 O O . THR A 1 242 ? 3.025 -1.252 -10.933 1.00 55.47 242 THR A O 1
ATOM 1813 N N . LEU A 1 243 ? 4.732 -0.661 -9.597 1.00 49.78 243 LEU A N 1
ATOM 1814 C CA . LEU A 1 243 ? 5.586 -0.070 -10.632 1.00 49.78 243 LEU A CA 1
ATOM 1815 C C . LEU A 1 243 ? 6.165 -1.109 -11.606 1.00 49.78 243 LEU A C 1
ATOM 1817 O O . LEU A 1 243 ? 6.416 -0.779 -12.761 1.00 49.78 243 LEU A O 1
ATOM 1821 N N . GLY A 1 244 ? 6.361 -2.353 -11.159 1.00 37.50 244 GLY A N 1
ATOM 1822 C CA . GLY A 1 244 ? 6.764 -3.492 -11.990 1.00 37.50 244 GLY A CA 1
ATOM 1823 C C . GLY A 1 244 ? 5.610 -4.397 -12.428 1.00 37.50 244 GLY A C 1
ATOM 1824 O O . GLY A 1 244 ? 5.829 -5.372 -13.141 1.00 37.50 244 GLY A O 1
ATOM 1825 N N . GLY A 1 245 ? 4.371 -4.096 -12.026 1.00 41.06 245 GLY A N 1
ATOM 1826 C CA . GLY A 1 245 ? 3.158 -4.864 -12.334 1.00 41.06 245 GLY A CA 1
ATOM 1827 C C . GLY A 1 245 ? 2.713 -4.748 -13.797 1.00 41.06 245 GLY A C 1
ATOM 1828 O O . GLY A 1 245 ? 1.592 -4.344 -14.092 1.00 41.06 245 GLY A O 1
ATOM 1829 N N . GLY A 1 246 ? 3.594 -5.093 -14.732 1.00 38.00 246 GLY A N 1
ATOM 1830 C CA . GLY A 1 246 ? 3.400 -5.025 -16.180 1.00 38.00 246 GLY A CA 1
ATOM 1831 C C . GLY A 1 246 ? 2.617 -6.188 -16.795 1.00 38.00 246 GLY A C 1
ATOM 1832 O O . GLY A 1 246 ? 2.645 -6.338 -18.008 1.00 38.00 246 GLY A O 1
ATOM 1833 N N . GLY A 1 247 ? 1.898 -7.000 -16.014 1.00 33.50 247 GLY A N 1
ATOM 1834 C CA . GLY A 1 247 ? 1.048 -8.069 -16.561 1.00 33.50 247 GLY A CA 1
ATOM 1835 C C . GLY A 1 247 ? -0.248 -7.579 -17.233 1.00 33.50 247 GLY A C 1
ATOM 1836 O O . GLY A 1 247 ? -0.904 -8.354 -17.921 1.00 33.50 247 GLY A O 1
ATOM 1837 N N . SER A 1 248 ? -0.629 -6.305 -17.055 1.00 35.06 248 SER A N 1
ATOM 1838 C CA . SER A 1 248 ? -1.953 -5.785 -17.460 1.00 35.06 248 SER A CA 1
ATOM 1839 C C . SER A 1 248 ? -1.933 -4.745 -18.597 1.00 35.06 248 SER A C 1
ATOM 1841 O O . SER A 1 248 ? -2.976 -4.407 -19.156 1.00 35.06 248 SER A O 1
ATOM 1843 N N . TRP A 1 249 ? -0.765 -4.254 -19.030 1.00 30.75 249 TRP A N 1
ATOM 1844 C CA . TRP A 1 249 ? -0.717 -3.242 -20.102 1.00 30.75 249 TRP A CA 1
ATOM 1845 C C . TRP A 1 249 ? -1.101 -3.803 -21.482 1.00 30.75 249 TRP A C 1
ATOM 1847 O O . TRP A 1 249 ? -1.666 -3.082 -22.306 1.00 30.75 249 TRP A O 1
ATOM 1857 N N . ALA A 1 250 ? -0.892 -5.102 -21.720 1.00 30.53 250 ALA A N 1
ATOM 1858 C CA . ALA A 1 250 ? -1.216 -5.750 -22.992 1.00 30.53 250 ALA A CA 1
ATOM 1859 C C . ALA A 1 250 ? -2.730 -5.931 -23.247 1.00 30.53 250 ALA A C 1
ATOM 1861 O O . ALA A 1 250 ? -3.124 -6.178 -24.386 1.00 30.53 250 ALA A O 1
ATOM 1862 N N . SER A 1 251 ? -3.598 -5.780 -22.236 1.00 26.81 251 SER A N 1
ATOM 1863 C CA . SER A 1 251 ? -5.051 -5.929 -22.427 1.00 26.81 251 SER A CA 1
ATOM 1864 C C . SER A 1 251 ? -5.742 -4.643 -22.908 1.00 26.81 251 SER A C 1
ATOM 1866 O O . SER A 1 251 ? -6.821 -4.720 -23.500 1.00 26.81 251 SER A O 1
ATOM 1868 N N . CYS A 1 252 ? -5.135 -3.466 -22.718 1.00 25.67 252 CYS A N 1
ATOM 1869 C CA . CYS A 1 252 ? -5.773 -2.177 -23.032 1.00 25.67 252 CYS A CA 1
ATOM 1870 C C . CYS A 1 252 ? -5.760 -1.805 -24.525 1.00 25.67 252 CYS A C 1
ATOM 1872 O O . CYS A 1 252 ? -6.576 -1.000 -24.969 1.00 25.67 252 CYS A O 1
ATOM 1874 N N . SER A 1 253 ? -4.884 -2.395 -25.338 1.00 27.06 253 SER A N 1
ATOM 1875 C CA . SER A 1 253 ? -4.753 -2.053 -26.764 1.00 27.06 253 SER A CA 1
ATOM 1876 C C . SER A 1 253 ? -5.753 -2.769 -27.685 1.00 27.06 253 SER A C 1
ATOM 1878 O O . SER A 1 253 ? -5.809 -2.464 -28.874 1.00 27.06 253 SER A O 1
ATOM 1880 N N . SER A 1 254 ? -6.591 -3.670 -27.158 1.00 27.25 254 SER A N 1
ATOM 1881 C CA . SER A 1 254 ? -7.576 -4.433 -27.947 1.00 27.25 254 SER A CA 1
ATOM 1882 C C . SER A 1 254 ? -8.986 -3.818 -28.008 1.00 27.25 254 SER A C 1
ATOM 1884 O O . SER A 1 254 ? -9.828 -4.321 -28.745 1.00 27.25 254 SER A O 1
ATOM 1886 N N . HIS A 1 255 ? -9.256 -2.724 -27.283 1.00 28.33 255 HIS A N 1
ATOM 1887 C CA . HIS A 1 255 ? -10.604 -2.144 -27.140 1.00 28.33 255 HIS A CA 1
ATOM 1888 C C . HIS A 1 255 ? -10.767 -0.728 -27.726 1.00 28.33 255 HIS A C 1
ATOM 1890 O O . HIS A 1 255 ? -11.626 0.033 -27.291 1.00 28.33 255 HIS A O 1
ATOM 1896 N N . PHE A 1 256 ? -10.017 -0.373 -28.774 1.00 26.92 256 PHE A N 1
ATOM 1897 C CA . PHE A 1 256 ? -10.415 0.734 -29.656 1.00 26.92 256 PHE A CA 1
ATOM 1898 C C . PHE A 1 256 ? -11.318 0.209 -30.780 1.00 26.92 256 PHE A C 1
ATOM 1900 O O . PHE A 1 256 ? -10.949 0.180 -31.952 1.00 26.92 256 PHE A O 1
ATOM 1907 N N . ALA A 1 257 ? -12.525 -0.224 -30.409 1.00 30.53 257 ALA A N 1
ATOM 1908 C CA . ALA A 1 257 ? -13.616 -0.362 -31.363 1.00 30.53 257 ALA A CA 1
ATOM 1909 C C . ALA A 1 257 ? -14.177 1.038 -31.652 1.00 30.53 257 ALA A C 1
ATOM 1911 O O . ALA A 1 257 ? -14.604 1.767 -30.758 1.00 30.53 257 ALA A O 1
ATOM 1912 N N . THR A 1 258 ? -14.127 1.427 -32.919 1.00 28.81 258 THR A N 1
ATOM 1913 C CA . THR A 1 258 ? -14.715 2.647 -33.474 1.00 28.81 258 THR A CA 1
ATOM 1914 C C . THR A 1 258 ? -16.187 2.798 -33.059 1.00 28.81 258 THR A C 1
ATOM 1916 O O . THR A 1 258 ? -16.971 1.870 -33.264 1.00 28.81 258 THR A O 1
ATOM 1919 N N . PRO A 1 259 ? -16.625 3.958 -32.530 1.00 28.84 259 PRO A N 1
ATOM 1920 C CA . PRO A 1 259 ? -18.035 4.167 -32.234 1.00 28.84 259 PRO A CA 1
ATOM 1921 C C . PRO A 1 259 ? -18.811 4.329 -33.546 1.00 28.84 259 PRO A C 1
ATOM 1923 O O . PRO A 1 259 ? -18.705 5.347 -34.235 1.00 28.84 259 PRO A O 1
ATOM 1926 N N . SER A 1 260 ? -19.613 3.322 -33.897 1.00 29.14 260 SER A N 1
ATOM 1927 C CA . SER A 1 260 ? -20.619 3.437 -34.949 1.00 29.14 260 SER A CA 1
ATOM 1928 C C . SER A 1 260 ? -21.664 4.468 -34.519 1.00 29.14 260 SER A C 1
ATOM 1930 O O . SER A 1 260 ? -22.475 4.224 -33.624 1.00 29.14 260 SER A O 1
ATOM 1932 N N . ARG A 1 261 ? -21.647 5.635 -35.164 1.00 31.38 261 ARG A N 1
ATOM 1933 C CA . ARG A 1 261 ? -22.731 6.614 -35.089 1.00 31.38 261 ARG A CA 1
ATOM 1934 C C . ARG A 1 261 ? -23.977 6.020 -35.739 1.00 31.38 261 ARG A C 1
ATOM 1936 O O . ARG A 1 261 ? -24.076 6.024 -36.961 1.00 31.38 261 ARG A O 1
ATOM 1943 N N . THR A 1 262 ? -24.954 5.618 -34.935 1.00 30.06 262 THR A N 1
ATOM 1944 C CA . THR A 1 262 ? -26.343 5.610 -35.401 1.00 30.06 262 THR A CA 1
ATOM 1945 C C . THR A 1 262 ? -27.239 6.133 -34.294 1.00 30.06 262 THR A C 1
ATOM 1947 O O . THR A 1 262 ? -27.296 5.589 -33.196 1.00 30.06 262 THR A O 1
ATOM 1950 N N . ALA A 1 263 ? -27.856 7.269 -34.594 1.00 31.47 263 ALA A N 1
ATOM 1951 C CA . ALA A 1 263 ? -28.720 8.033 -33.723 1.00 31.47 263 ALA A CA 1
ATOM 1952 C C . ALA A 1 263 ? -29.971 7.234 -33.342 1.00 31.47 263 ALA A C 1
ATOM 1954 O O . ALA A 1 263 ? -30.686 6.741 -34.214 1.00 31.47 263 ALA A O 1
ATOM 1955 N N . CYS A 1 264 ? -30.267 7.179 -32.046 1.00 28.09 264 CYS A N 1
ATOM 1956 C CA . CYS A 1 264 ? -31.599 6.859 -31.564 1.00 28.09 264 CYS A CA 1
ATOM 1957 C C . CYS A 1 264 ? -32.400 8.165 -31.558 1.00 28.09 264 CYS A C 1
ATOM 1959 O O . CYS A 1 264 ? -32.257 9.002 -30.669 1.00 28.09 264 CYS A O 1
ATOM 1961 N N . ALA A 1 265 ? -33.183 8.368 -32.612 1.00 29.83 265 ALA A N 1
ATOM 1962 C CA . ALA A 1 265 ? -34.253 9.345 -32.646 1.00 29.83 265 ALA A CA 1
ATOM 1963 C C . ALA A 1 265 ? -35.543 8.578 -32.921 1.00 29.83 265 ALA A C 1
ATOM 1965 O O . ALA A 1 265 ? -35.732 8.096 -34.038 1.00 29.83 265 ALA A O 1
ATOM 1966 N N . LYS A 1 266 ? -36.407 8.477 -31.909 1.00 29.55 266 LYS A N 1
ATOM 1967 C CA . LYS A 1 266 ? -37.807 8.924 -31.953 1.00 29.55 266 LYS A CA 1
ATOM 1968 C C . LYS A 1 266 ? -38.564 8.482 -30.696 1.00 29.55 266 LYS A C 1
ATOM 1970 O O . LYS A 1 266 ? -38.383 7.372 -30.208 1.00 29.55 266 LYS A O 1
ATOM 1975 N N . THR A 1 267 ? -39.352 9.445 -30.222 1.00 37.81 267 THR A N 1
ATOM 1976 C CA . THR A 1 267 ? -40.671 9.334 -29.576 1.00 37.81 267 THR A CA 1
ATOM 1977 C C . THR A 1 267 ? -41.437 8.059 -29.885 1.00 37.81 267 THR A C 1
ATOM 1979 O O . THR A 1 267 ? -41.466 7.705 -31.089 1.00 37.81 267 THR A O 1
#

Organism: Diaporthe helianthi (NCBI:txid158607)